Protein AF-A0A1V5XJG7-F1 (afdb_monomer)

pLDDT: mean 84.93, std 19.84, range [30.67, 98.81]

Nearest PDB structures (foldseek):
  5ymx-assembly2_B  TM=3.248E-01  e=6.555E-02  Myxococcus xanthus DK 1622
  8sti-assembly1_A-2  TM=4.164E-01  e=4.775E-01  Homo sapiens
  3lho-assembly1_A  TM=3.996E-01  e=3.269E+00  Shewanella frigidimarina NCIMB 400

Radius of gyration: 28.21 Å; Cα contacts (8 Å, |Δi|>4): 578; chains: 1; bounding box: 43×100×67 Å

Structure (mmCIF, N/CA/C/O backbone):
data_AF-A0A1V5XJG7-F1
#
_entry.id   AF-A0A1V5XJG7-F1
#
loop_
_atom_site.group_PDB
_atom_site.id
_atom_site.type_symbol
_atom_site.label_atom_id
_atom_site.label_alt_id
_atom_site.label_comp_id
_atom_site.label_asym_id
_atom_site.label_entity_id
_atom_site.label_seq_id
_atom_site.pdbx_PDB_ins_code
_atom_site.Cartn_x
_atom_site.Cartn_y
_atom_site.Cartn_z
_atom_site.occupancy
_atom_site.B_iso_or_equiv
_atom_site.auth_seq_id
_atom_site.auth_comp_id
_atom_site.auth_asym_id
_atom_site.auth_atom_id
_atom_site.pdbx_PDB_model_num
ATOM 1 N N . MET A 1 1 ? -25.913 -66.602 -36.435 1.00 41.06 1 MET A N 1
ATOM 2 C CA . MET A 1 1 ? -24.476 -66.929 -36.343 1.00 41.06 1 MET A CA 1
ATOM 3 C C . MET A 1 1 ? -24.008 -66.335 -35.020 1.00 41.06 1 MET A C 1
ATOM 5 O O . MET A 1 1 ? -23.756 -65.142 -34.981 1.00 41.06 1 MET A O 1
ATOM 9 N N . ASN A 1 2 ? -24.263 -66.991 -33.878 1.00 30.67 2 ASN A N 1
ATOM 10 C CA . ASN A 1 2 ? -23.572 -68.199 -33.360 1.00 30.67 2 ASN A CA 1
ATOM 11 C C . ASN A 1 2 ? -22.084 -67.874 -33.138 1.00 30.67 2 ASN A C 1
ATOM 13 O O . ASN A 1 2 ? -21.472 -67.364 -34.066 1.00 30.67 2 ASN A O 1
ATOM 17 N N . ASP A 1 3 ? -21.406 -68.096 -32.014 1.00 33.03 3 ASP A N 1
ATOM 18 C CA . ASP A 1 3 ? -21.603 -68.859 -30.769 1.00 33.03 3 ASP A CA 1
ATOM 19 C C . ASP A 1 3 ? -20.623 -68.237 -29.734 1.00 33.03 3 ASP A C 1
ATOM 21 O O . ASP A 1 3 ? -19.582 -67.710 -30.115 1.00 33.03 3 ASP A O 1
ATOM 25 N N . VAL A 1 4 ? -20.953 -68.041 -28.452 1.00 39.47 4 VAL A N 1
ATOM 26 C CA . VAL A 1 4 ? -20.889 -69.015 -27.340 1.00 39.47 4 VAL A CA 1
ATOM 27 C C . VAL A 1 4 ? -19.564 -69.786 -27.257 1.00 39.47 4 VAL A C 1
ATOM 29 O O . VAL A 1 4 ? -19.379 -70.751 -27.984 1.00 39.47 4 VAL A O 1
ATOM 32 N N . ILE A 1 5 ? -18.729 -69.486 -26.248 1.00 41.59 5 ILE A N 1
ATOM 33 C CA . ILE A 1 5 ? -17.922 -70.512 -25.561 1.00 41.59 5 ILE A CA 1
ATOM 34 C C . ILE A 1 5 ? -18.025 -70.316 -24.042 1.00 41.59 5 ILE A C 1
ATOM 36 O O . ILE A 1 5 ? -17.676 -69.277 -23.484 1.00 41.59 5 ILE A O 1
ATOM 40 N N . ARG A 1 6 ? -18.560 -71.361 -23.404 1.00 38.47 6 ARG A N 1
ATOM 41 C CA . ARG A 1 6 ? -18.637 -71.640 -21.966 1.00 38.47 6 ARG A CA 1
ATOM 42 C C . ARG A 1 6 ? -17.431 -72.478 -21.514 1.00 38.47 6 ARG A C 1
ATOM 44 O O . ARG A 1 6 ? -16.817 -73.155 -22.331 1.00 38.47 6 ARG A O 1
ATOM 51 N N . SER A 1 7 ? -17.336 -72.612 -20.184 1.00 36.00 7 SER A N 1
ATOM 52 C CA . SER A 1 7 ? -16.753 -73.737 -19.419 1.00 36.00 7 SER A CA 1
ATOM 53 C C . SER A 1 7 ? -15.265 -73.574 -19.074 1.00 36.00 7 SER A C 1
ATOM 55 O O . SER A 1 7 ? -14.498 -73.099 -19.893 1.00 36.00 7 SER A O 1
ATOM 57 N N . THR A 1 8 ? -14.774 -73.871 -17.866 1.00 39.81 8 THR A N 1
ATOM 58 C CA . THR A 1 8 ? -15.138 -74.951 -16.927 1.00 39.81 8 THR A CA 1
ATOM 59 C C . THR A 1 8 ? -14.760 -74.614 -15.477 1.00 39.81 8 THR A C 1
ATOM 61 O O . THR A 1 8 ? -13.702 -74.047 -15.213 1.00 39.81 8 THR A O 1
ATOM 64 N N . CYS A 1 9 ? -15.593 -75.076 -14.538 1.00 38.53 9 CYS A N 1
ATOM 65 C CA . CYS A 1 9 ? -15.282 -75.264 -13.121 1.00 38.53 9 CYS A CA 1
ATOM 66 C C . CYS A 1 9 ? -14.147 -76.278 -12.896 1.00 38.53 9 CYS A C 1
ATOM 68 O O . CYS A 1 9 ? -14.115 -77.317 -13.551 1.00 38.53 9 CYS A O 1
ATOM 70 N N . LEU A 1 10 ? -13.336 -76.069 -11.853 1.00 38.62 10 LEU A N 1
ATOM 71 C CA . LEU A 1 10 ? -12.687 -77.165 -11.132 1.00 38.62 10 LEU A CA 1
ATOM 72 C C . LEU A 1 10 ? -12.710 -76.900 -9.624 1.00 38.62 10 LEU A C 1
ATOM 74 O O . LEU A 1 10 ? -12.077 -75.989 -9.099 1.00 38.62 10 LEU A O 1
ATOM 78 N N . SER A 1 11 ? -13.488 -77.736 -8.948 1.00 42.81 11 SER A N 1
ATOM 79 C CA . SER A 1 11 ? -13.597 -77.873 -7.504 1.00 42.81 11 SER A CA 1
ATOM 80 C C . SER A 1 11 ? -12.356 -78.544 -6.915 1.00 42.81 11 SER A C 1
ATOM 82 O O . SER A 1 11 ? -11.989 -79.639 -7.347 1.00 42.81 11 SER A O 1
ATOM 84 N N . LYS A 1 12 ? -11.790 -77.978 -5.846 1.00 39.31 12 LYS A N 1
ATOM 85 C CA . LYS A 1 12 ? -10.942 -78.717 -4.902 1.00 39.31 12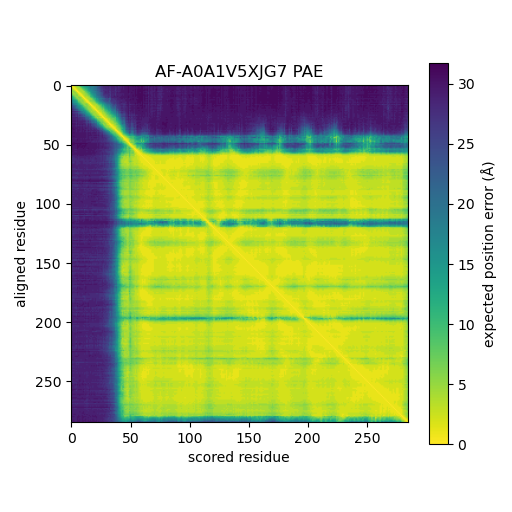 LYS A CA 1
ATOM 86 C C . LYS A 1 12 ? -11.439 -78.474 -3.479 1.00 39.31 12 LYS A C 1
ATOM 88 O O . LYS A 1 12 ? -11.266 -77.402 -2.914 1.00 39.31 12 LYS A O 1
ATOM 93 N N . ARG A 1 13 ? -12.105 -79.498 -2.940 1.00 42.50 13 ARG A N 1
ATOM 94 C CA . ARG A 1 13 ? -12.377 -79.685 -1.510 1.00 42.50 13 ARG A CA 1
ATOM 95 C C . ARG A 1 13 ? -11.066 -80.012 -0.807 1.00 42.50 13 ARG A C 1
ATOM 97 O O . ARG A 1 13 ? -10.320 -80.811 -1.360 1.00 42.50 13 ARG A O 1
ATOM 104 N N . TRP A 1 14 ? -10.865 -79.509 0.409 1.00 35.09 14 TRP A N 1
ATOM 105 C CA . TRP A 1 14 ? -9.968 -80.091 1.414 1.00 35.09 14 TRP A CA 1
ATOM 106 C C . TRP A 1 14 ? -10.527 -79.867 2.831 1.00 35.09 14 TRP A C 1
ATOM 108 O O . TRP A 1 14 ? -11.397 -79.012 3.006 1.00 35.09 14 TRP A O 1
ATOM 118 N N . PRO A 1 15 ? -10.149 -80.728 3.791 1.00 50.66 15 PRO A N 1
ATOM 119 C CA . PRO A 1 15 ? -11.043 -81.177 4.850 1.00 50.66 15 PRO A CA 1
ATOM 120 C C . PRO A 1 15 ? -11.017 -80.314 6.113 1.00 50.66 15 PRO A C 1
ATOM 122 O O . PRO A 1 15 ? -10.037 -79.655 6.445 1.00 50.66 15 PRO A O 1
ATOM 125 N N . PHE A 1 16 ? -12.133 -80.403 6.834 1.00 35.97 16 PHE A N 1
ATOM 126 C CA . PHE A 1 16 ? -12.341 -79.902 8.183 1.00 35.97 16 PHE A CA 1
ATOM 127 C C . PHE A 1 16 ? -11.391 -80.569 9.183 1.00 35.97 16 PHE A C 1
ATOM 129 O O . PHE A 1 16 ? -11.452 -81.785 9.378 1.00 35.97 16 PHE A O 1
ATOM 136 N N . HIS A 1 17 ? -10.617 -79.762 9.906 1.00 42.00 17 HIS A N 1
ATOM 137 C CA . HIS A 1 17 ? -10.133 -80.115 11.235 1.00 42.00 17 HIS A CA 1
ATOM 138 C C . HIS A 1 17 ? -10.620 -79.077 12.241 1.00 42.00 17 HIS A C 1
ATOM 140 O O . HIS A 1 17 ? -10.294 -77.894 12.180 1.00 42.00 17 HIS A O 1
ATOM 146 N N . VAL A 1 18 ? -11.475 -79.574 13.130 1.00 46.69 18 VAL A N 1
ATOM 147 C CA . VAL A 1 18 ? -12.020 -78.906 14.303 1.00 46.69 18 VAL A CA 1
ATOM 148 C C . VAL A 1 18 ? -10.898 -78.791 15.330 1.00 46.69 18 VAL A C 1
ATOM 150 O O . VAL A 1 18 ? -10.392 -79.808 15.796 1.00 46.69 18 VAL A O 1
ATOM 153 N N . PHE A 1 19 ? -10.540 -77.565 15.705 1.00 39.00 19 PHE A N 1
ATOM 154 C CA . PHE A 1 19 ? -9.820 -77.292 16.945 1.00 39.00 19 PHE A CA 1
ATOM 155 C C . PHE A 1 19 ? -10.718 -76.437 17.835 1.00 39.00 19 PHE A C 1
ATOM 157 O O . PHE A 1 19 ? -10.983 -75.271 17.552 1.00 39.00 19 PHE A O 1
ATOM 164 N N . ALA A 1 20 ? -11.215 -77.060 18.900 1.00 46.97 20 ALA A N 1
ATOM 165 C CA . ALA A 1 20 ? -11.826 -76.375 20.023 1.00 46.97 20 ALA A CA 1
ATOM 166 C C . ALA A 1 20 ? -10.713 -75.689 20.828 1.00 46.97 20 ALA A C 1
ATOM 168 O O . ALA A 1 20 ? -9.809 -76.358 21.326 1.00 46.97 20 ALA A O 1
ATOM 169 N N . ALA A 1 21 ? -10.783 -74.365 20.956 1.00 43.75 21 ALA A N 1
ATOM 170 C CA . ALA A 1 21 ? -9.941 -73.595 21.861 1.00 43.75 21 ALA A CA 1
ATOM 171 C C . ALA A 1 21 ? -10.839 -72.779 22.796 1.00 43.75 21 ALA A C 1
ATOM 173 O O . ALA A 1 21 ? -11.799 -72.138 22.370 1.00 43.75 21 ALA A O 1
ATOM 174 N N . ALA A 1 22 ? -10.542 -72.901 24.085 1.00 42.44 22 ALA A N 1
ATOM 175 C CA . ALA A 1 22 ? -11.327 -72.424 25.206 1.00 42.44 22 ALA A CA 1
ATOM 176 C C . ALA A 1 22 ? -11.531 -70.898 25.207 1.00 42.44 22 ALA A C 1
ATOM 178 O O . ALA A 1 22 ? -10.603 -70.124 24.978 1.00 42.44 22 ALA A O 1
ATOM 179 N N . LEU A 1 23 ? -12.757 -70.484 25.533 1.00 42.34 23 LEU A N 1
ATOM 180 C CA . LEU A 1 23 ? -13.135 -69.104 25.828 1.00 42.34 23 LEU A CA 1
ATOM 181 C C . LEU A 1 23 ? -12.540 -68.679 27.178 1.00 42.34 23 LEU A C 1
ATOM 183 O O . LEU A 1 23 ? -13.066 -69.029 28.232 1.00 42.34 23 LEU A O 1
ATOM 187 N N . ALA A 1 24 ? -11.467 -67.892 27.142 1.00 45.78 24 ALA A N 1
ATOM 188 C CA . ALA A 1 24 ? -11.082 -67.040 28.260 1.00 45.78 24 ALA A CA 1
ATOM 189 C C . ALA A 1 24 ? -11.803 -65.692 28.107 1.00 45.78 24 ALA A C 1
ATOM 191 O O . ALA A 1 24 ? -11.545 -64.941 27.167 1.00 45.78 24 ALA A O 1
ATOM 192 N N . PHE A 1 25 ? -12.727 -65.397 29.023 1.00 44.19 25 PHE A N 1
ATOM 193 C CA . PHE A 1 25 ? -13.336 -64.076 29.159 1.00 44.19 25 PHE A CA 1
ATOM 194 C C . PHE A 1 25 ? -12.270 -63.078 29.631 1.00 44.19 25 PHE A C 1
ATOM 196 O O . PHE A 1 25 ? -11.960 -62.999 30.818 1.00 44.19 25 PHE A O 1
ATOM 203 N N . VAL A 1 26 ? -11.713 -62.310 28.698 1.00 49.78 26 VAL A N 1
ATOM 204 C CA . VAL A 1 26 ? -10.991 -61.074 29.010 1.00 49.78 26 VAL A CA 1
ATOM 205 C C . VAL A 1 26 ? -12.019 -59.948 28.991 1.00 49.78 26 VAL A C 1
ATOM 207 O O . VAL A 1 26 ? -12.672 -59.712 27.976 1.00 49.78 26 VAL A O 1
ATOM 210 N N . ALA A 1 27 ? -12.200 -59.287 30.134 1.00 54.53 27 ALA A N 1
ATOM 211 C CA . ALA A 1 27 ? -13.028 -58.093 30.239 1.00 54.53 27 ALA A CA 1
ATOM 212 C C . ALA A 1 27 ? -12.533 -57.032 29.237 1.00 54.53 27 ALA A C 1
ATOM 214 O O . ALA A 1 27 ? -11.319 -56.830 29.136 1.00 54.53 27 ALA A O 1
ATOM 215 N N . PRO A 1 28 ? -13.419 -56.340 28.499 1.00 47.31 28 PRO A N 1
ATOM 216 C CA . PRO A 1 28 ? -12.982 -55.266 27.629 1.00 47.31 28 PRO A CA 1
ATOM 217 C C . PRO A 1 28 ? -12.459 -54.133 28.513 1.00 47.31 28 PRO A C 1
ATOM 219 O O . PRO A 1 28 ? -13.224 -53.450 29.193 1.00 47.31 28 PRO A O 1
ATOM 222 N N . ALA A 1 29 ? -11.140 -53.939 28.514 1.00 50.88 29 ALA A N 1
ATOM 223 C CA . ALA A 1 29 ? -10.563 -52.668 28.907 1.00 50.88 29 ALA A CA 1
ATOM 224 C C . ALA A 1 29 ? -11.231 -51.606 28.030 1.00 50.88 29 ALA A C 1
ATOM 226 O O . ALA A 1 29 ? -11.168 -51.691 26.802 1.00 50.88 29 ALA A O 1
ATOM 227 N N . ALA A 1 30 ? -11.935 -50.666 28.660 1.00 53.22 30 ALA A N 1
ATOM 228 C CA . ALA A 1 30 ? -12.524 -49.532 27.976 1.00 53.22 30 ALA A CA 1
ATOM 229 C C . ALA A 1 30 ? -11.399 -48.808 27.229 1.00 53.22 30 ALA A C 1
ATOM 231 O O . ALA A 1 30 ? -10.575 -48.124 27.835 1.00 53.22 30 ALA A O 1
ATOM 232 N N . LEU A 1 31 ? -11.330 -49.020 25.914 1.00 47.12 31 LEU A N 1
ATOM 233 C CA . LEU A 1 31 ? -10.496 -48.227 25.034 1.00 47.12 31 LEU A CA 1
ATOM 234 C C . LEU A 1 31 ? -11.033 -46.806 25.149 1.00 47.12 31 LEU A C 1
ATOM 236 O O . LEU A 1 31 ? -12.107 -46.501 24.629 1.00 47.12 31 LEU A O 1
ATOM 240 N N . ALA A 1 32 ? -10.310 -45.967 25.891 1.00 52.88 32 ALA A N 1
ATOM 241 C CA . ALA A 1 32 ? -10.494 -44.533 25.847 1.00 52.88 32 ALA A CA 1
ATOM 242 C C . ALA A 1 32 ? -10.419 -44.144 24.371 1.00 52.88 32 ALA A C 1
ATOM 244 O O . ALA A 1 32 ? -9.373 -44.283 23.732 1.00 52.88 32 ALA A O 1
ATOM 245 N N . GLN A 1 33 ? -11.566 -43.761 23.812 1.00 47.75 33 GLN A N 1
ATOM 246 C CA . GLN A 1 33 ? -11.615 -43.233 22.463 1.00 47.75 33 GLN A CA 1
ATOM 247 C C . GLN A 1 33 ? -10.650 -42.046 22.436 1.00 47.75 33 GLN A C 1
ATOM 249 O O . GLN A 1 33 ? -10.745 -41.197 23.329 1.00 47.75 33 GLN A O 1
ATOM 254 N N . PRO A 1 34 ? -9.707 -41.977 21.480 1.00 48.22 34 PRO A N 1
ATOM 255 C CA . PRO A 1 34 ? -8.938 -40.762 21.305 1.00 48.22 34 PRO A CA 1
ATOM 256 C C . PRO A 1 34 ? -9.957 -39.653 21.064 1.00 48.22 34 PRO A C 1
ATOM 258 O O . PRO A 1 34 ? -10.718 -39.693 20.095 1.00 48.22 34 PRO A O 1
ATOM 261 N N . THR A 1 35 ? -10.022 -38.710 22.002 1.00 45.81 35 THR A N 1
ATOM 262 C CA . THR A 1 35 ? -10.735 -37.453 21.808 1.00 45.81 35 THR A CA 1
ATOM 263 C C . THR A 1 35 ? -10.310 -36.916 20.449 1.00 45.81 35 THR A C 1
ATOM 265 O O . THR A 1 35 ? -9.097 -36.886 20.197 1.00 45.81 35 THR A O 1
ATOM 268 N N . PRO A 1 36 ? -11.246 -36.535 19.563 1.00 44.72 36 PRO A N 1
ATOM 269 C CA . PRO A 1 36 ? -10.877 -35.875 18.329 1.00 44.72 36 PRO A CA 1
ATOM 270 C C . PRO A 1 36 ? -9.981 -34.707 18.717 1.00 44.72 36 PRO A C 1
ATOM 272 O O . PRO A 1 36 ? -10.399 -33.824 19.464 1.00 44.72 36 PRO A O 1
ATOM 275 N N . ILE A 1 37 ? -8.725 -34.749 18.280 1.00 44.56 37 ILE A N 1
ATOM 276 C CA . ILE A 1 37 ? -7.897 -33.556 18.270 1.00 44.56 37 ILE A CA 1
ATOM 277 C C . ILE A 1 37 ? -8.696 -32.598 17.395 1.00 44.56 37 ILE A C 1
ATOM 279 O O . ILE A 1 37 ? -8.889 -32.864 16.206 1.00 44.56 37 ILE A O 1
ATOM 283 N N . GLU A 1 38 ? -9.258 -31.556 18.006 1.00 39.06 38 GLU A N 1
ATOM 284 C CA . GLU A 1 38 ? -9.825 -30.434 17.278 1.00 39.06 38 GLU A CA 1
ATOM 285 C C . GLU A 1 38 ? -8.692 -29.876 16.429 1.00 39.06 38 GLU A C 1
ATOM 287 O O . GLU A 1 38 ? -7.831 -29.123 16.879 1.00 39.06 38 GLU A O 1
ATOM 292 N N . THR A 1 39 ? -8.645 -30.341 15.187 1.00 36.22 39 THR A N 1
ATOM 293 C CA . THR A 1 39 ? -7.844 -29.733 14.146 1.00 36.22 39 THR A CA 1
ATOM 294 C C . THR A 1 39 ? -8.382 -28.315 14.061 1.00 36.22 39 THR A C 1
ATOM 296 O O . THR A 1 39 ? -9.503 -28.117 13.586 1.00 36.22 39 THR A O 1
ATOM 299 N N . SER A 1 40 ? -7.639 -27.336 14.580 1.00 43.16 40 SER A N 1
ATOM 300 C CA . SER A 1 40 ? -7.925 -25.926 14.353 1.00 43.16 40 SER A CA 1
ATOM 301 C C . SER A 1 40 ? -7.745 -25.679 12.860 1.00 43.16 40 SER A C 1
ATOM 303 O O . SER A 1 40 ? -6.673 -25.304 12.390 1.00 43.16 40 SER A O 1
ATOM 305 N N . SER A 1 41 ? -8.791 -25.986 12.097 1.00 44.78 41 SER A N 1
ATOM 306 C CA . SER A 1 41 ? -8.976 -25.534 10.732 1.00 44.78 41 SER A CA 1
ATOM 307 C C . SER A 1 41 ? -8.763 -24.032 10.781 1.00 44.78 41 SER A C 1
ATOM 309 O O . SER A 1 41 ? -9.582 -23.332 11.378 1.00 44.78 41 SER A O 1
ATOM 311 N N . SER A 1 42 ? -7.665 -23.534 10.209 1.00 46.31 42 SER A N 1
ATOM 312 C CA . SER A 1 42 ? -7.501 -22.103 9.990 1.00 46.31 42 SER A CA 1
ATOM 313 C C . SER A 1 42 ? -8.659 -21.687 9.090 1.00 46.31 42 SER A C 1
ATOM 315 O O . SER A 1 42 ? -8.639 -21.931 7.882 1.00 46.31 42 SER A O 1
ATOM 317 N N . ALA A 1 43 ? -9.741 -21.194 9.687 1.00 55.16 43 ALA A N 1
ATOM 318 C CA . ALA A 1 43 ? -10.899 -20.757 8.940 1.00 55.16 43 ALA A CA 1
ATOM 319 C C . ALA A 1 43 ? -10.408 -19.697 7.954 1.00 55.16 43 ALA A C 1
ATOM 321 O O . ALA A 1 43 ? -9.779 -18.721 8.367 1.00 55.16 43 ALA A O 1
ATOM 322 N N . ALA A 1 44 ? -10.638 -19.928 6.660 1.00 59.16 44 ALA A N 1
ATOM 323 C CA . ALA A 1 44 ? -10.304 -18.950 5.638 1.00 59.16 44 ALA A CA 1
ATOM 324 C C . ALA A 1 44 ? -10.887 -17.591 6.049 1.00 59.16 44 ALA A C 1
ATOM 326 O O . ALA A 1 44 ? -12.033 -17.515 6.518 1.00 59.16 44 ALA A O 1
ATOM 327 N N . ALA A 1 45 ? -10.088 -16.534 5.906 1.00 56.69 45 ALA A N 1
ATOM 328 C CA . ALA A 1 45 ? -10.511 -15.173 6.162 1.00 56.69 45 ALA A CA 1
ATOM 329 C C . ALA A 1 45 ? -11.808 -14.940 5.400 1.00 56.69 45 ALA A C 1
ATOM 331 O O . ALA A 1 45 ? -11.896 -15.153 4.187 1.00 56.69 45 ALA A O 1
ATOM 332 N N . GLN A 1 46 ? -12.830 -14.514 6.133 1.00 61.78 46 GLN A N 1
ATOM 333 C CA . GLN A 1 46 ? -14.062 -14.096 5.496 1.00 61.78 46 GLN A CA 1
ATOM 334 C C . GLN A 1 46 ? -13.735 -12.917 4.564 1.00 61.78 46 GLN A C 1
ATOM 336 O O . GLN A 1 46 ? -12.874 -12.093 4.908 1.00 61.78 46 GLN A O 1
ATOM 341 N N . PRO A 1 47 ? -14.390 -12.812 3.392 1.00 60.78 47 PRO A N 1
ATOM 342 C CA . PRO A 1 47 ? -14.267 -11.633 2.547 1.00 60.78 47 PRO A CA 1
ATOM 343 C C . PRO A 1 47 ? -14.488 -10.380 3.389 1.00 60.78 47 PRO A C 1
ATOM 345 O O . PRO A 1 47 ? -15.262 -10.437 4.347 1.00 60.78 47 PRO A O 1
ATOM 348 N N . TRP A 1 48 ? -13.852 -9.258 3.026 1.00 66.75 48 TRP A N 1
ATOM 349 C CA . TRP A 1 48 ? -14.168 -7.960 3.632 1.00 66.75 48 TRP A CA 1
ATOM 350 C C . TRP A 1 48 ? -15.686 -7.804 3.665 1.00 66.75 48 TRP A C 1
ATOM 352 O O . TRP A 1 48 ? -16.336 -7.671 2.623 1.00 66.75 48 TRP A O 1
ATOM 362 N N . SER A 1 49 ? -16.243 -7.927 4.865 1.00 59.75 49 SER A N 1
ATOM 363 C CA . SER A 1 49 ? -17.670 -7.886 5.086 1.00 59.75 49 SER A CA 1
ATOM 364 C C . SER A 1 49 ? -17.955 -6.613 5.834 1.00 59.75 49 SER A C 1
ATOM 366 O O . SER A 1 49 ? -17.266 -6.236 6.786 1.00 59.75 49 SER A O 1
ATOM 368 N N . ALA A 1 50 ? -19.014 -5.978 5.376 1.00 49.78 50 ALA A N 1
ATOM 369 C CA . ALA A 1 50 ? -19.399 -4.661 5.787 1.00 49.78 50 ALA A CA 1
ATOM 370 C C . ALA A 1 50 ? -19.755 -4.512 7.277 1.00 49.78 50 ALA A C 1
ATOM 372 O O . ALA A 1 50 ? -19.978 -3.407 7.766 1.00 49.78 50 ALA A O 1
ATOM 373 N N . SER A 1 51 ? -19.839 -5.634 7.992 1.00 48.84 51 SER A N 1
ATOM 374 C CA . SER A 1 51 ? -20.437 -5.737 9.318 1.00 48.84 51 SER A CA 1
ATOM 375 C C . SER A 1 51 ? -19.679 -6.656 10.282 1.00 48.84 51 SER A C 1
ATOM 377 O O . SER A 1 51 ? -20.120 -6.803 11.415 1.00 48.84 51 SER A O 1
ATOM 379 N N . SER A 1 52 ? -18.567 -7.289 9.881 1.00 56.81 52 SER A N 1
ATOM 380 C CA . SER A 1 52 ? -17.875 -8.287 10.725 1.00 56.81 52 SER A CA 1
ATOM 381 C C . SER A 1 52 ? -16.545 -7.826 11.319 1.00 56.81 52 SER A C 1
ATOM 383 O O . SER A 1 52 ? -15.893 -8.612 11.999 1.00 56.81 52 SER A O 1
ATOM 385 N N . GLN A 1 53 ? -16.107 -6.600 11.029 1.00 60.00 53 GLN A N 1
ATOM 386 C CA . GLN A 1 53 ? -14.765 -6.140 11.403 1.00 60.00 53 GLN A CA 1
ATOM 387 C C . GLN A 1 53 ? -14.746 -5.073 12.498 1.00 60.00 53 GLN A C 1
ATOM 389 O O . GLN A 1 53 ? -13.769 -4.984 13.230 1.00 60.00 53 GLN A O 1
ATOM 394 N N . ALA A 1 54 ? -15.810 -4.286 12.652 1.00 61.81 54 ALA A N 1
ATOM 395 C CA . ALA A 1 54 ? -15.846 -3.241 13.665 1.00 61.81 54 ALA A CA 1
ATOM 396 C C . ALA A 1 54 ? -16.398 -3.777 14.989 1.00 61.81 54 ALA A C 1
ATOM 398 O O . ALA A 1 54 ? -17.581 -4.097 15.106 1.00 61.81 54 ALA A O 1
ATOM 399 N N . THR A 1 55 ? -15.550 -3.804 16.014 1.00 70.62 55 THR A N 1
ATOM 400 C CA . THR A 1 55 ? -16.036 -3.799 17.397 1.00 70.62 55 THR A CA 1
ATOM 401 C C . THR A 1 55 ? -16.553 -2.398 17.700 1.00 70.62 55 THR A C 1
ATOM 403 O O . THR A 1 55 ? -15.868 -1.416 17.416 1.00 70.62 55 THR A O 1
ATOM 406 N N . VAL A 1 56 ? -17.754 -2.284 18.275 1.00 68.00 56 VAL A N 1
ATOM 407 C CA . VAL A 1 56 ? -18.356 -0.984 18.617 1.00 68.00 56 VAL A CA 1
ATOM 408 C C . VAL A 1 56 ? -17.358 -0.136 19.417 1.00 68.00 56 VAL A C 1
ATOM 410 O O . VAL A 1 56 ? -16.855 -0.562 20.455 1.00 68.00 56 VAL A O 1
ATOM 413 N N . GLY A 1 57 ? -17.056 1.063 18.913 1.00 71.25 57 GLY A N 1
ATOM 414 C CA . GLY A 1 57 ? -16.116 1.999 19.536 1.00 71.25 57 GLY A CA 1
ATOM 415 C C . GLY A 1 57 ? -14.629 1.749 19.247 1.00 71.25 57 GLY A C 1
ATOM 416 O O . GLY A 1 57 ? -13.799 2.508 19.746 1.00 71.25 57 GLY A O 1
ATOM 417 N N . GLN A 1 58 ? -14.272 0.740 18.447 1.00 82.94 58 GLN A N 1
ATOM 418 C CA . GLN A 1 58 ? -12.900 0.499 17.989 1.00 82.94 58 GLN A CA 1
ATOM 419 C C . GLN A 1 58 ? -12.741 0.882 16.511 1.00 82.94 58 GLN A C 1
ATOM 421 O O . GLN A 1 58 ? -13.625 0.585 15.707 1.00 82.94 58 GLN A O 1
ATOM 426 N N . PRO A 1 59 ? -11.626 1.531 16.130 1.00 90.62 59 PRO A N 1
ATOM 427 C CA . PRO A 1 59 ? -11.387 1.886 14.742 1.00 90.62 59 PRO A CA 1
ATOM 428 C C . PRO A 1 59 ? -11.088 0.646 13.893 1.00 90.62 59 PRO A C 1
ATOM 430 O O . PRO A 1 59 ? -10.370 -0.260 14.317 1.00 90.62 59 PRO A O 1
ATOM 433 N N . VAL A 1 60 ? -11.564 0.659 12.649 1.00 93.62 60 VAL A N 1
ATOM 434 C CA . VAL A 1 60 ? -11.120 -0.293 11.623 1.00 93.62 60 VAL A CA 1
ATOM 435 C C . VAL A 1 60 ? -9.793 0.197 11.049 1.00 93.62 60 VAL A C 1
ATOM 437 O O . VAL A 1 60 ? -9.684 1.352 10.647 1.00 93.62 60 VAL A O 1
ATOM 440 N N . LEU A 1 61 ? -8.781 -0.668 10.999 1.00 95.69 61 LEU A N 1
ATOM 441 C CA . LEU A 1 61 ? -7.422 -0.309 10.583 1.00 95.69 61 LEU A CA 1
ATOM 442 C C . LEU A 1 61 ? -6.994 -1.068 9.326 1.00 95.69 61 LEU A C 1
ATOM 444 O O . LEU A 1 61 ? -6.935 -2.299 9.317 1.00 95.69 61 LEU A O 1
ATOM 448 N N . ILE A 1 62 ? -6.600 -0.311 8.306 1.00 97.56 62 ILE A N 1
ATOM 449 C CA . ILE A 1 62 ? -5.981 -0.808 7.078 1.00 97.56 62 ILE A CA 1
ATOM 450 C C . ILE A 1 62 ? -4.485 -0.501 7.159 1.00 97.56 62 ILE A C 1
ATOM 452 O O . ILE A 1 62 ? -4.092 0.662 7.261 1.00 97.56 62 ILE A O 1
ATOM 456 N N . HIS A 1 63 ? -3.642 -1.526 7.122 1.00 98.19 63 HIS A N 1
ATOM 457 C CA . HIS A 1 63 ? -2.190 -1.372 7.162 1.00 98.19 63 HIS A CA 1
ATOM 458 C C . HIS A 1 63 ? -1.600 -1.575 5.767 1.00 98.19 63 HIS A C 1
ATOM 460 O O . HIS A 1 63 ? -1.943 -2.538 5.095 1.00 98.19 63 HIS A O 1
ATOM 466 N N . VAL A 1 64 ? -0.733 -0.685 5.299 1.00 98.75 64 VAL A N 1
ATOM 467 C CA . VAL A 1 64 ? -0.183 -0.740 3.942 1.00 98.75 64 VAL A CA 1
ATOM 468 C C . VAL A 1 64 ? 1.326 -0.599 3.995 1.00 98.75 64 VAL A C 1
ATOM 470 O O . VAL A 1 64 ? 1.851 0.394 4.496 1.00 98.75 64 VAL A O 1
ATOM 473 N N . ILE A 1 65 ? 1.996 -1.590 3.425 1.00 98.75 65 ILE A N 1
ATOM 474 C CA . ILE A 1 65 ? 3.439 -1.639 3.245 1.00 98.75 65 ILE A CA 1
ATOM 475 C C . ILE A 1 65 ? 3.740 -1.140 1.834 1.00 98.75 65 ILE A C 1
ATOM 477 O O . ILE A 1 65 ? 3.282 -1.721 0.844 1.00 98.75 65 ILE A O 1
ATOM 481 N N . VAL A 1 66 ? 4.489 -0.043 1.748 1.00 98.69 66 VAL A N 1
ATOM 482 C CA . VAL A 1 66 ? 4.917 0.571 0.492 1.00 98.69 66 VAL A CA 1
ATOM 483 C C . VAL A 1 66 ? 6.424 0.392 0.362 1.00 98.69 66 VAL A C 1
ATOM 485 O O . VAL A 1 66 ? 7.196 1.120 0.984 1.00 98.69 66 VAL A O 1
ATOM 488 N N . ALA A 1 67 ? 6.850 -0.576 -0.449 1.00 98.38 67 ALA A N 1
ATOM 489 C CA . ALA A 1 67 ? 8.258 -0.725 -0.807 1.00 98.38 67 ALA A CA 1
ATOM 490 C C . ALA A 1 67 ? 8.633 0.384 -1.794 1.00 98.38 67 ALA A C 1
ATOM 492 O O . ALA A 1 67 ? 8.079 0.433 -2.894 1.00 98.38 67 ALA A O 1
ATOM 493 N N . LEU A 1 68 ? 9.536 1.286 -1.399 1.00 98.44 68 LEU A N 1
ATOM 494 C CA . LEU A 1 68 ? 9.932 2.428 -2.221 1.00 98.44 68 LEU A CA 1
ATOM 495 C C . LEU A 1 68 ? 10.546 1.978 -3.554 1.00 98.44 68 LEU A C 1
ATOM 497 O O . LEU A 1 68 ? 11.212 0.949 -3.645 1.00 98.44 68 LEU A O 1
ATOM 501 N N . CYS A 1 69 ? 10.321 2.755 -4.617 1.00 98.12 69 CYS A N 1
ATOM 502 C CA . CYS A 1 69 ? 10.890 2.436 -5.926 1.00 98.12 69 CYS A CA 1
ATOM 503 C C . CYS A 1 69 ? 12.421 2.496 -5.856 1.00 98.12 69 CYS A C 1
ATOM 505 O O . CYS A 1 69 ? 12.962 3.459 -5.318 1.00 98.12 69 CYS A O 1
ATOM 507 N N . SER A 1 70 ? 13.109 1.509 -6.427 1.00 97.94 70 SER A N 1
ATOM 508 C CA . SER A 1 70 ? 14.571 1.487 -6.501 1.00 97.94 70 SER A CA 1
ATOM 509 C C . SER A 1 70 ? 15.029 1.342 -7.946 1.00 97.94 70 SER A C 1
ATOM 511 O O . SER A 1 70 ? 14.698 0.351 -8.604 1.00 97.94 70 SER A O 1
ATOM 513 N N . ASN A 1 71 ? 15.836 2.296 -8.422 1.00 97.56 71 ASN A N 1
ATOM 514 C CA . ASN A 1 71 ? 16.497 2.215 -9.731 1.00 97.56 71 ASN A CA 1
ATOM 515 C C . ASN A 1 71 ? 17.518 1.070 -9.819 1.00 97.56 71 ASN A C 1
ATOM 517 O O . ASN A 1 71 ? 17.963 0.749 -10.917 1.00 97.56 71 ASN A O 1
ATOM 521 N N . GLU A 1 72 ? 17.870 0.447 -8.692 1.00 95.56 72 GLU A N 1
ATOM 522 C CA . GLU A 1 72 ? 18.653 -0.790 -8.668 1.00 95.56 72 GLU A CA 1
ATOM 523 C C . GLU A 1 72 ? 17.896 -1.954 -9.324 1.00 95.56 72 GLU A C 1
ATOM 525 O O . GLU A 1 72 ? 18.500 -2.773 -10.013 1.00 95.56 72 GLU A O 1
ATOM 530 N N . TYR A 1 73 ? 16.570 -2.004 -9.155 1.00 94.00 73 TYR A N 1
ATOM 531 C CA . TYR A 1 73 ? 15.746 -3.132 -9.597 1.00 94.00 73 TYR A CA 1
ATOM 532 C C . TYR A 1 73 ? 14.814 -2.800 -10.762 1.00 94.00 73 TYR A C 1
ATOM 534 O O . TYR A 1 73 ? 14.460 -3.680 -11.544 1.00 94.00 73 TYR A O 1
ATOM 542 N N . THR A 1 74 ? 14.372 -1.547 -10.893 1.00 93.12 74 THR A N 1
ATOM 543 C CA . THR A 1 74 ? 13.457 -1.138 -11.964 1.00 93.12 74 THR A CA 1
ATOM 544 C C . THR A 1 74 ? 13.613 0.335 -12.306 1.00 93.12 74 THR A C 1
ATOM 546 O O . THR A 1 74 ? 13.891 1.159 -11.447 1.00 93.12 74 THR A O 1
ATOM 549 N N . TYR A 1 75 ? 13.364 0.709 -13.559 1.00 94.12 75 TYR A N 1
ATOM 550 C CA . TYR A 1 75 ? 13.401 2.112 -13.963 1.00 94.12 75 TYR A CA 1
ATOM 551 C C . TYR A 1 75 ? 12.252 2.915 -13.326 1.00 94.12 75 TYR A C 1
ATOM 553 O O . TYR A 1 75 ? 11.083 2.686 -13.637 1.00 94.12 75 TYR A O 1
ATOM 561 N N . CYS A 1 76 ? 12.587 3.891 -12.475 1.00 96.19 76 CYS A N 1
ATOM 562 C CA . CYS A 1 76 ? 11.627 4.743 -11.757 1.00 96.19 76 CYS A CA 1
ATOM 563 C C . CYS A 1 76 ? 11.445 6.139 -12.396 1.00 96.19 76 CYS A C 1
ATOM 565 O O . CYS A 1 76 ? 10.787 7.014 -11.834 1.00 96.19 76 CYS A O 1
ATOM 567 N N . GLY A 1 77 ? 12.037 6.393 -13.569 1.00 94.94 77 GLY A N 1
ATOM 568 C CA . GLY A 1 77 ? 11.871 7.645 -14.324 1.00 94.94 77 GLY A CA 1
ATOM 569 C C . GLY A 1 77 ? 12.897 8.746 -14.031 1.00 94.94 77 GLY A C 1
ATOM 570 O O . GLY A 1 77 ? 13.199 9.546 -14.912 1.00 94.94 77 GLY A O 1
ATOM 571 N N . SER A 1 78 ? 13.460 8.813 -12.824 1.00 96.75 78 SER A N 1
ATOM 572 C CA . SER A 1 78 ? 14.562 9.728 -12.481 1.00 96.75 78 SER A CA 1
ATOM 573 C C . SER A 1 78 ? 15.366 9.197 -11.295 1.00 96.75 78 SER A C 1
ATOM 575 O O . SER A 1 78 ? 14.930 8.255 -10.632 1.00 96.75 78 SER A O 1
ATOM 577 N N . LYS A 1 79 ? 16.521 9.817 -11.003 1.00 96.69 79 LYS A N 1
ATOM 578 C CA . LYS A 1 79 ? 17.335 9.468 -9.829 1.00 96.69 79 LYS A CA 1
ATOM 579 C C . LYS A 1 79 ? 16.527 9.592 -8.534 1.00 96.69 79 LYS A C 1
ATOM 581 O O . LYS A 1 79 ? 16.411 8.603 -7.835 1.00 96.69 79 LYS A O 1
ATOM 586 N N . ALA A 1 80 ? 15.914 10.751 -8.281 1.00 96.31 80 ALA A N 1
ATOM 587 C CA . ALA A 1 80 ? 15.113 10.989 -7.073 1.00 96.31 80 ALA A CA 1
ATOM 588 C C . ALA A 1 80 ? 13.913 10.030 -6.963 1.00 96.31 80 ALA A C 1
ATOM 590 O O . ALA A 1 80 ? 13.651 9.451 -5.917 1.00 96.31 80 ALA A O 1
ATOM 591 N N . LYS A 1 81 ? 13.216 9.776 -8.079 1.00 97.81 81 LYS A N 1
ATOM 592 C CA . LYS A 1 81 ? 12.052 8.879 -8.091 1.00 97.81 81 LYS A CA 1
ATOM 593 C C . LYS A 1 81 ? 12.377 7.423 -7.777 1.00 97.81 81 LYS A C 1
ATOM 595 O O . LYS A 1 81 ? 11.476 6.705 -7.354 1.00 97.81 81 LYS A O 1
ATOM 600 N N . GLY A 1 82 ? 13.609 6.991 -8.024 1.00 97.81 82 GLY A N 1
ATOM 601 C CA . GLY A 1 82 ? 14.073 5.640 -7.718 1.00 97.81 82 GLY A CA 1
ATOM 602 C C . GLY A 1 82 ? 15.221 5.611 -6.727 1.00 97.81 82 GLY A C 1
ATOM 603 O O . GLY A 1 82 ? 15.995 4.657 -6.753 1.00 97.81 82 GLY A O 1
ATOM 604 N N . ASP A 1 83 ? 15.374 6.658 -5.917 1.00 98.31 83 ASP A N 1
ATOM 605 C CA . ASP A 1 83 ? 16.212 6.591 -4.733 1.00 98.31 83 ASP A CA 1
ATOM 606 C C . ASP A 1 83 ? 15.410 5.832 -3.664 1.00 98.31 83 ASP A C 1
ATOM 608 O O . ASP A 1 83 ? 14.319 6.279 -3.285 1.00 98.31 83 ASP A O 1
ATOM 612 N N . PRO A 1 84 ? 15.902 4.667 -3.212 1.00 97.62 84 PRO A N 1
ATOM 613 C CA . PRO A 1 84 ? 15.158 3.785 -2.323 1.00 97.62 84 PRO A CA 1
ATOM 614 C C . PRO A 1 84 ? 15.022 4.342 -0.898 1.00 97.62 84 PRO A C 1
ATOM 616 O O . PRO A 1 84 ? 14.315 3.741 -0.092 1.00 97.62 84 PRO A O 1
ATOM 619 N N . THR A 1 85 ? 15.661 5.479 -0.598 1.00 97.00 85 THR A N 1
ATOM 620 C CA . THR A 1 85 ? 15.637 6.154 0.707 1.00 97.00 85 THR A CA 1
ATOM 621 C C . THR A 1 85 ? 15.027 7.560 0.685 1.00 97.00 85 THR A C 1
ATOM 623 O O . THR A 1 85 ? 14.748 8.123 1.743 1.00 97.00 85 THR A O 1
ATOM 626 N N . ASP A 1 86 ? 14.775 8.130 -0.497 1.00 97.38 86 ASP A N 1
ATOM 627 C CA . ASP A 1 86 ? 14.268 9.498 -0.653 1.00 97.38 86 ASP A CA 1
ATOM 628 C C . ASP A 1 86 ? 12.751 9.593 -0.402 1.00 97.38 86 ASP A C 1
ATOM 630 O O . ASP A 1 86 ? 11.929 9.432 -1.305 1.00 97.38 86 ASP A O 1
ATOM 634 N N . LEU A 1 87 ? 12.353 9.906 0.832 1.00 96.94 87 LEU A N 1
ATOM 635 C CA . LEU A 1 87 ? 10.940 10.053 1.202 1.00 96.94 87 LEU A CA 1
ATOM 636 C C . LEU A 1 87 ? 10.214 11.190 0.457 1.00 96.94 87 LEU A C 1
ATOM 638 O O . LEU A 1 87 ? 8.985 11.158 0.346 1.00 96.94 87 LEU A O 1
ATOM 642 N N . ASP A 1 88 ? 10.919 12.197 -0.056 1.00 97.38 88 ASP A N 1
ATOM 643 C CA . ASP A 1 88 ? 10.312 13.346 -0.737 1.00 97.38 88 ASP A CA 1
ATOM 644 C C . ASP A 1 88 ? 10.212 13.135 -2.249 1.00 97.38 88 ASP A C 1
ATOM 646 O O . ASP A 1 88 ? 9.194 13.467 -2.861 1.00 97.38 88 ASP A O 1
ATOM 650 N N . GLY A 1 89 ? 11.236 12.543 -2.854 1.00 97.69 89 GLY A N 1
ATOM 651 C CA . GLY A 1 89 ? 11.325 12.326 -4.291 1.00 97.69 89 GLY A CA 1
ATOM 652 C C . GLY A 1 89 ? 10.782 10.986 -4.778 1.00 97.69 89 GLY A C 1
ATOM 653 O O . GLY A 1 89 ? 10.432 10.896 -5.961 1.00 97.69 89 GLY A O 1
ATOM 654 N N . ASN A 1 90 ? 10.683 9.959 -3.921 1.00 98.44 90 ASN A N 1
ATOM 655 C CA . ASN A 1 90 ? 10.391 8.598 -4.377 1.00 98.44 90 ASN A CA 1
ATOM 656 C C . ASN A 1 90 ? 9.017 8.477 -5.049 1.00 98.44 90 ASN A C 1
ATOM 658 O O . ASN A 1 90 ? 8.004 8.985 -4.552 1.00 98.44 90 ASN A O 1
ATOM 662 N N . LEU A 1 91 ? 8.988 7.744 -6.169 1.00 98.12 91 LEU A N 1
ATOM 663 C CA . LEU A 1 91 ? 7.821 7.563 -7.032 1.00 98.12 91 LEU A CA 1
ATOM 664 C C . LEU A 1 91 ? 6.582 7.068 -6.277 1.00 98.12 91 LEU A C 1
ATOM 666 O O . LEU A 1 91 ? 5.476 7.528 -6.557 1.00 98.12 91 LEU A O 1
ATOM 670 N N . TYR A 1 92 ? 6.758 6.157 -5.320 1.00 98.19 92 TYR A N 1
ATOM 671 C CA . TYR A 1 92 ? 5.644 5.514 -4.621 1.00 98.19 92 TYR A CA 1
ATOM 672 C C . TYR A 1 92 ? 5.250 6.229 -3.322 1.00 98.19 92 TYR A C 1
ATOM 674 O O . TYR A 1 92 ? 4.235 5.881 -2.717 1.00 98.19 92 TYR A O 1
ATOM 682 N N . TRP A 1 93 ? 5.978 7.279 -2.916 1.00 98.12 93 TRP A N 1
ATOM 683 C CA . TRP A 1 93 ? 5.799 7.911 -1.605 1.00 98.12 93 TRP A CA 1
ATOM 684 C C . TRP A 1 93 ? 5.631 9.434 -1.629 1.00 98.12 93 TRP A C 1
ATOM 686 O O . TRP A 1 93 ? 4.512 9.917 -1.432 1.00 98.12 93 TRP A O 1
ATOM 696 N N . GLY A 1 94 ? 6.706 10.191 -1.864 1.00 97.75 94 GLY A N 1
ATOM 697 C CA . GLY A 1 94 ? 6.700 11.660 -1.809 1.00 97.75 94 GLY A CA 1
ATOM 698 C C . GLY A 1 94 ? 6.423 12.359 -3.140 1.00 97.75 94 GLY A C 1
ATOM 699 O O . GLY A 1 94 ? 5.959 13.503 -3.150 1.00 97.75 94 GLY A O 1
ATOM 700 N N . ALA A 1 95 ? 6.639 11.670 -4.266 1.00 97.38 95 ALA A N 1
ATOM 701 C CA . ALA A 1 95 ? 6.384 12.220 -5.593 1.00 97.38 95 ALA A CA 1
ATOM 702 C C . ALA A 1 95 ? 4.901 12.583 -5.807 1.00 97.38 95 ALA A C 1
ATOM 704 O O . ALA A 1 95 ? 4.025 12.251 -5.013 1.00 97.38 95 ALA A O 1
ATOM 705 N N . THR A 1 96 ? 4.585 13.230 -6.935 1.00 96.06 96 THR A N 1
ATOM 706 C CA . THR A 1 96 ? 3.244 13.768 -7.250 1.00 96.06 96 THR A CA 1
ATOM 707 C C . THR A 1 96 ? 2.086 12.786 -7.031 1.00 96.06 96 THR A C 1
ATOM 709 O O . THR A 1 96 ? 1.015 13.209 -6.597 1.00 96.06 96 THR A O 1
ATOM 712 N N . PHE A 1 97 ? 2.290 11.496 -7.313 1.00 96.69 97 PHE A N 1
ATOM 713 C CA . PHE A 1 97 ? 1.289 10.437 -7.129 1.00 96.69 97 PHE A CA 1
ATOM 714 C C . PHE A 1 97 ? 1.655 9.440 -6.023 1.00 96.69 97 PHE A C 1
ATOM 716 O O . PHE A 1 97 ? 1.027 8.389 -5.911 1.00 96.69 97 PHE A O 1
ATOM 723 N N . GLY A 1 98 ? 2.653 9.759 -5.203 1.00 97.94 98 GLY A N 1
ATOM 724 C CA . GLY A 1 98 ? 3.074 8.924 -4.091 1.00 97.94 98 GLY A CA 1
ATOM 725 C C . GLY A 1 98 ? 2.043 8.884 -2.958 1.00 97.94 98 GLY A C 1
ATOM 726 O O . GLY A 1 98 ? 1.181 9.760 -2.834 1.00 97.94 98 GLY A O 1
ATOM 727 N N . ALA A 1 99 ? 2.104 7.830 -2.142 1.00 98.25 99 ALA A N 1
ATOM 728 C CA . ALA A 1 99 ? 1.119 7.557 -1.099 1.00 98.25 99 ALA A CA 1
ATOM 729 C C . ALA A 1 99 ? 1.012 8.697 -0.074 1.00 98.25 99 ALA A C 1
ATOM 731 O O . ALA A 1 99 ? -0.064 9.284 0.064 1.00 98.25 99 ALA A O 1
ATOM 732 N N . ARG A 1 100 ? 2.123 9.075 0.575 1.00 97.94 100 ARG A N 1
ATOM 733 C CA . ARG A 1 100 ? 2.161 10.197 1.528 1.00 97.94 100 ARG A CA 1
ATOM 734 C C . ARG A 1 100 ? 1.626 11.480 0.896 1.00 97.94 100 ARG A C 1
ATOM 736 O O . ARG A 1 100 ? 0.727 12.110 1.448 1.00 97.94 100 ARG A O 1
ATOM 743 N N . ARG A 1 101 ? 2.094 11.816 -0.313 1.00 97.81 101 ARG A N 1
ATOM 744 C CA . ARG A 1 101 ? 1.695 13.041 -1.025 1.00 97.81 101 ARG A CA 1
ATOM 745 C C . ARG A 1 101 ? 0.18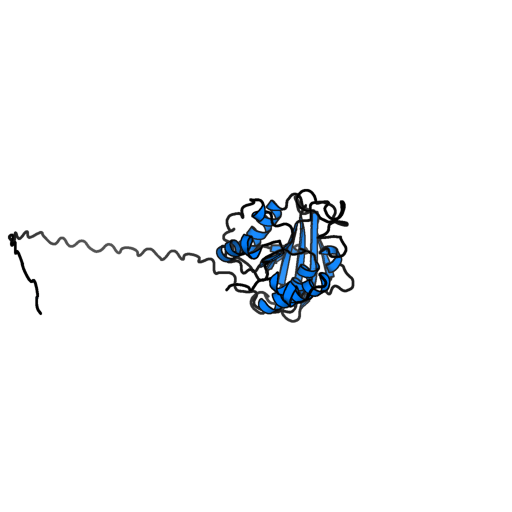5 13.157 -1.237 1.00 97.81 101 ARG A C 1
ATOM 747 O O . ARG A 1 101 ? -0.355 14.266 -1.165 1.00 97.81 101 ARG A O 1
ATOM 754 N N . LEU A 1 102 ? -0.475 12.042 -1.548 1.00 97.94 102 LEU A N 1
ATOM 755 C CA . LEU A 1 102 ? -1.915 11.998 -1.787 1.00 97.94 102 LEU A CA 1
ATOM 756 C C . LEU A 1 102 ? -2.721 11.975 -0.489 1.00 97.94 102 LEU A C 1
ATOM 758 O O . LEU A 1 102 ? -3.753 12.640 -0.428 1.00 97.94 102 LEU A O 1
ATOM 762 N N . PHE A 1 103 ? -2.257 11.270 0.543 1.00 98.19 103 PHE A N 1
ATOM 763 C CA . PHE A 1 103 ? -2.925 11.260 1.844 1.00 98.19 103 PHE A CA 1
ATOM 764 C C . PHE A 1 103 ? -2.822 12.606 2.574 1.00 98.19 103 PHE A C 1
ATOM 766 O O . PHE A 1 103 ? -3.798 13.005 3.202 1.00 98.19 103 PHE A O 1
ATOM 773 N N . ASP A 1 104 ? -1.709 13.331 2.424 1.00 97.69 104 ASP A N 1
ATOM 774 C CA . ASP A 1 104 ? -1.513 14.683 2.974 1.00 97.69 104 ASP A CA 1
ATOM 775 C C . ASP A 1 104 ? -2.171 15.795 2.149 1.00 97.69 104 ASP A C 1
ATOM 777 O O . ASP A 1 104 ? -2.149 16.966 2.532 1.00 97.69 104 ASP A O 1
ATOM 781 N N . SER A 1 105 ? -2.704 15.470 0.970 1.00 96.56 105 SER A N 1
ATOM 782 C CA . SER A 1 105 ? -3.353 16.464 0.122 1.00 96.56 105 SER A CA 1
ATOM 783 C C . SER A 1 105 ? -4.531 17.109 0.852 1.00 96.56 105 SER A C 1
ATOM 785 O O . SER A 1 105 ? -5.324 16.414 1.478 1.00 96.56 105 SER A O 1
ATOM 787 N N . SER A 1 106 ? -4.731 18.417 0.684 1.00 93.62 106 SER A N 1
ATOM 788 C CA . SER A 1 106 ? -5.908 19.120 1.219 1.00 93.62 106 SER A CA 1
ATOM 789 C C . SER A 1 106 ? -7.244 18.598 0.669 1.00 93.62 106 SER A C 1
ATOM 791 O O . SER A 1 106 ? -8.289 18.847 1.259 1.00 93.62 106 SER A O 1
ATOM 793 N N . TYR A 1 107 ? -7.222 17.864 -0.449 1.00 90.62 107 TYR A N 1
ATOM 794 C CA . TYR A 1 107 ? -8.392 17.196 -1.034 1.00 90.62 107 TYR A CA 1
ATOM 795 C C . TYR A 1 107 ? -8.589 15.757 -0.517 1.00 90.62 107 TYR A C 1
ATOM 797 O O . TYR A 1 107 ? -9.490 15.039 -0.961 1.00 90.62 107 TYR A O 1
ATOM 805 N N . SER A 1 108 ? -7.711 15.289 0.369 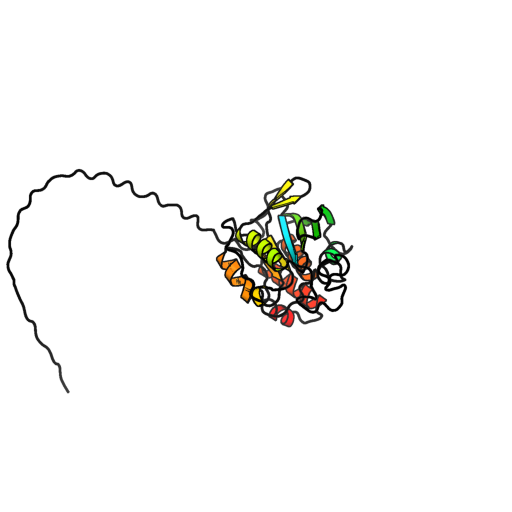1.00 95.38 108 SER A N 1
ATOM 806 C CA . SER A 1 108 ? -7.828 13.995 1.026 1.00 95.38 108 SER A CA 1
ATOM 807 C C . SER A 1 108 ? -8.856 14.080 2.160 1.00 95.38 108 SER A C 1
ATOM 809 O O . SER A 1 108 ? -8.779 14.997 2.971 1.00 95.38 108 SER A O 1
ATOM 811 N N . PRO A 1 109 ? -9.793 13.120 2.287 1.00 94.19 109 PRO A N 1
ATOM 812 C CA . PRO A 1 109 ? -10.685 13.051 3.444 1.00 94.19 109 PRO A CA 1
ATOM 813 C C . PRO A 1 109 ? -9.973 12.521 4.699 1.00 94.19 109 PRO A C 1
ATOM 815 O O . PRO A 1 109 ? -10.622 12.294 5.714 1.00 94.19 109 PRO A O 1
ATOM 818 N N . TRP A 1 110 ? -8.671 12.240 4.614 1.00 97.75 110 TRP A N 1
ATOM 819 C CA . TRP A 1 110 ? -7.879 11.649 5.681 1.00 97.75 110 TRP A CA 1
ATOM 820 C C . TRP A 1 110 ? -7.100 12.725 6.429 1.00 97.75 110 TRP A C 1
ATOM 822 O O . TRP A 1 110 ? -6.477 13.590 5.823 1.00 97.75 110 TRP A O 1
ATOM 832 N N . THR A 1 111 ? -7.085 12.638 7.754 1.00 97.44 111 THR A N 1
ATOM 833 C CA . THR A 1 111 ? -6.286 13.505 8.622 1.00 97.44 111 THR A CA 1
ATOM 834 C C . THR A 1 111 ? -5.156 12.698 9.240 1.00 97.44 111 THR A C 1
ATOM 836 O O . THR A 1 111 ? -5.395 11.633 9.809 1.00 97.44 111 THR A O 1
ATOM 839 N N . ARG A 1 112 ? -3.922 13.198 9.143 1.00 97.25 112 ARG A N 1
ATOM 840 C CA . ARG A 1 112 ? -2.765 12.582 9.799 1.00 97.25 112 ARG A CA 1
ATOM 841 C C . ARG A 1 112 ? -2.877 12.756 11.318 1.00 97.25 112 ARG A C 1
ATOM 843 O O . ARG A 1 112 ? -3.067 13.873 11.788 1.00 97.25 112 ARG A O 1
ATOM 850 N N . ILE A 1 113 ? -2.737 11.667 12.071 1.00 95.38 113 ILE A N 1
ATOM 851 C CA . ILE A 1 113 ? -2.821 11.655 13.545 1.00 95.38 113 ILE A CA 1
ATOM 852 C C . ILE A 1 113 ? -1.546 11.181 14.237 1.00 95.38 113 ILE A C 1
ATOM 854 O O . ILE A 1 113 ? -1.396 11.381 15.441 1.00 95.38 113 ILE A O 1
ATOM 858 N N . SER A 1 114 ? -0.642 10.538 13.497 1.00 87.88 114 SER A N 1
ATOM 859 C CA . SER A 1 114 ? 0.675 10.162 13.997 1.00 87.88 114 SER A CA 1
ATOM 860 C C . SER A 1 114 ? 1.691 10.116 12.865 1.00 87.88 114 SER A C 1
ATOM 862 O O . SER A 1 114 ? 1.358 9.783 11.724 1.00 87.88 114 SER A O 1
ATOM 864 N N . ALA A 1 115 ? 2.934 10.408 13.225 1.00 83.94 115 ALA A N 1
ATOM 865 C CA . ALA A 1 115 ? 4.126 10.037 12.487 1.00 83.94 115 ALA A CA 1
ATOM 866 C C . ALA A 1 115 ? 5.032 9.319 13.491 1.00 83.94 115 ALA A C 1
ATOM 868 O O . ALA A 1 115 ? 5.601 9.947 14.384 1.00 83.94 115 ALA A O 1
ATOM 869 N N . ASN A 1 116 ? 5.075 7.994 13.404 1.00 76.12 116 ASN A N 1
ATOM 870 C CA . ASN A 1 116 ? 5.938 7.188 14.252 1.00 76.12 116 ASN A CA 1
ATOM 871 C C . ASN A 1 116 ? 7.364 7.218 13.670 1.00 76.12 116 ASN A C 1
ATOM 873 O O . ASN A 1 116 ? 7.522 7.279 12.446 1.00 76.12 116 ASN A O 1
ATOM 877 N N . PRO A 1 117 ? 8.406 7.190 14.519 1.00 67.00 117 PRO A N 1
ATOM 878 C CA . PRO A 1 117 ? 9.782 7.206 14.045 1.00 67.00 117 PRO A CA 1
ATOM 879 C C . PRO A 1 117 ? 10.104 5.967 13.201 1.00 67.00 117 PRO A C 1
ATOM 881 O O . PRO A 1 117 ? 9.593 4.875 13.457 1.00 67.00 117 PRO A O 1
ATOM 884 N N . ALA A 1 118 ? 10.988 6.161 12.221 1.00 77.25 118 ALA A N 1
ATOM 885 C CA . ALA A 1 118 ? 11.609 5.098 11.438 1.00 77.25 118 ALA A CA 1
ATOM 886 C C . ALA A 1 118 ? 12.187 4.000 12.350 1.00 77.25 118 ALA A C 1
ATOM 888 O O . ALA A 1 118 ? 12.746 4.294 13.411 1.00 77.25 118 ALA A O 1
ATOM 889 N N . SER A 1 119 ? 12.086 2.737 11.937 1.00 82.12 119 SER A N 1
ATOM 890 C CA . SER A 1 119 ? 12.653 1.604 12.673 1.00 82.12 119 SER A CA 1
ATOM 891 C C . SER A 1 119 ? 13.109 0.508 11.718 1.00 82.12 119 SER A C 1
ATOM 893 O O . SER A 1 119 ? 12.341 0.052 10.869 1.00 82.12 119 SER A O 1
ATOM 895 N N . GLY A 1 120 ? 14.363 0.072 11.861 1.00 90.06 120 GLY A N 1
ATOM 896 C CA . GLY A 1 120 ? 14.959 -0.913 10.959 1.00 90.06 120 GLY A CA 1
ATOM 897 C C . GLY A 1 120 ? 14.882 -0.447 9.503 1.00 90.06 120 GLY A C 1
ATOM 898 O O . GLY A 1 120 ? 15.412 0.609 9.172 1.00 90.06 120 GLY A O 1
ATOM 899 N N . GLN A 1 121 ? 14.193 -1.223 8.661 1.00 95.88 121 GLN A N 1
ATOM 900 C CA . GLN A 1 121 ? 14.031 -0.942 7.226 1.00 95.88 121 GLN A CA 1
ATOM 901 C C . GLN A 1 121 ? 12.818 -0.072 6.878 1.00 95.88 121 GLN A C 1
ATOM 903 O O . GLN A 1 121 ? 12.634 0.299 5.715 1.00 95.88 121 GLN A O 1
ATOM 908 N N . VAL A 1 122 ? 12.006 0.287 7.876 1.00 97.12 122 VAL A N 1
ATOM 909 C CA . VAL A 1 122 ? 10.911 1.247 7.727 1.00 97.12 122 VAL A CA 1
ATOM 910 C C . VAL A 1 122 ? 11.467 2.651 7.918 1.00 97.12 122 VAL A C 1
ATOM 912 O O . VAL A 1 122 ? 11.908 3.005 9.009 1.00 97.12 122 VAL A O 1
ATOM 915 N N . LEU A 1 123 ? 11.420 3.454 6.861 1.00 96.88 123 LEU A N 1
ATOM 916 C CA . LEU A 1 123 ? 11.928 4.825 6.816 1.00 96.88 123 LEU A CA 1
ATOM 917 C C . LEU A 1 123 ? 10.922 5.845 7.356 1.00 96.88 123 LEU A C 1
ATOM 919 O O . LEU A 1 123 ? 11.312 6.882 7.881 1.00 96.88 123 LEU A O 1
ATOM 923 N N . GLU A 1 124 ? 9.627 5.569 7.222 1.00 96.69 124 GLU A N 1
ATOM 924 C CA . GLU A 1 124 ? 8.566 6.427 7.744 1.00 96.69 124 GLU A CA 1
ATOM 925 C C . GLU A 1 124 ? 7.309 5.600 8.018 1.00 96.69 124 GLU A C 1
ATOM 927 O O . GLU A 1 124 ? 6.934 4.746 7.214 1.00 96.69 124 GLU A O 1
ATOM 932 N N . HIS A 1 125 ? 6.637 5.867 9.139 1.00 96.75 125 HIS A N 1
ATOM 933 C CA . HIS A 1 125 ? 5.370 5.231 9.488 1.00 96.75 125 HIS A CA 1
ATOM 934 C C . HIS A 1 125 ? 4.326 6.293 9.829 1.00 96.75 125 HIS A C 1
ATOM 936 O O . HIS A 1 125 ? 4.399 6.966 10.857 1.00 96.75 125 HIS A O 1
ATOM 942 N N . LEU A 1 126 ? 3.341 6.455 8.949 1.00 97.38 126 LEU A N 1
ATOM 943 C CA . LEU A 1 126 ? 2.306 7.479 9.057 1.00 97.38 126 LEU A CA 1
ATOM 944 C C . LEU A 1 126 ? 0.957 6.841 9.348 1.00 97.38 126 LEU A C 1
ATOM 946 O O . LEU A 1 126 ? 0.579 5.848 8.726 1.00 97.38 126 LEU A O 1
ATOM 950 N N . ILE A 1 127 ? 0.205 7.438 10.269 1.00 97.69 127 ILE A N 1
ATOM 951 C CA . ILE A 1 127 ? -1.153 7.000 10.578 1.00 97.69 127 ILE A CA 1
ATOM 952 C C . ILE A 1 127 ? -2.113 8.138 10.274 1.00 97.69 127 ILE A C 1
ATOM 954 O O . ILE A 1 127 ? -1.978 9.258 10.775 1.00 97.69 127 ILE A O 1
ATOM 958 N N . TYR A 1 128 ? -3.109 7.810 9.467 1.00 98.25 128 TYR A N 1
ATOM 959 C CA . TYR A 1 128 ? -4.198 8.676 9.070 1.00 98.25 128 TYR A CA 1
ATOM 960 C C . TYR A 1 128 ? -5.513 8.126 9.599 1.00 98.25 128 TYR A C 1
ATOM 962 O O . TYR A 1 128 ? -5.668 6.915 9.740 1.00 98.25 128 TYR A O 1
ATOM 970 N N . GLN A 1 129 ? -6.485 8.998 9.830 1.00 97.12 129 GLN A N 1
ATOM 971 C CA . GLN A 1 129 ? -7.842 8.587 10.157 1.00 97.12 129 GLN A CA 1
ATOM 972 C C . GLN A 1 129 ? -8.880 9.432 9.430 1.00 97.12 129 GLN A C 1
ATOM 974 O O . GLN A 1 129 ? -8.603 10.556 9.008 1.00 97.12 129 GLN A O 1
ATOM 979 N N . ARG A 1 130 ? -10.095 8.898 9.341 1.00 96.38 130 ARG A N 1
ATOM 980 C CA . ARG A 1 130 ? -11.296 9.648 8.976 1.00 96.38 130 ARG A CA 1
ATOM 981 C C . ARG A 1 130 ? -12.539 9.053 9.644 1.00 96.38 130 ARG A C 1
ATOM 983 O O . ARG A 1 130 ? -12.530 7.866 9.991 1.00 96.38 130 ARG A O 1
ATOM 990 N N . PRO A 1 131 ? -13.624 9.830 9.759 1.00 94.50 131 PRO A N 1
ATOM 991 C CA . PRO A 1 131 ? -14.932 9.289 10.096 1.00 94.50 131 PRO A CA 1
ATOM 992 C C . PRO A 1 131 ? -15.440 8.292 9.040 1.00 94.50 131 PRO A C 1
ATOM 994 O O . PRO A 1 131 ? -15.110 8.376 7.848 1.00 94.50 131 PRO A O 1
ATOM 997 N N . SER A 1 132 ? -16.274 7.358 9.487 1.00 91.38 132 SER A N 1
ATOM 998 C CA . SER A 1 132 ? -17.048 6.438 8.653 1.00 91.38 132 SER A CA 1
ATOM 999 C C . SER A 1 132 ? -18.418 6.219 9.284 1.00 91.38 132 SER A C 1
ATOM 1001 O O . SER A 1 132 ? -18.509 5.935 10.474 1.00 91.38 132 SER A O 1
ATOM 1003 N N . GLU A 1 133 ? -19.482 6.302 8.489 1.00 88.44 133 GLU A N 1
ATOM 1004 C CA . GLU A 1 133 ? -20.839 5.991 8.961 1.00 88.44 133 GLU A CA 1
ATOM 1005 C C . GLU A 1 133 ? -20.993 4.509 9.330 1.00 88.44 133 GLU A C 1
ATOM 1007 O O . GLU A 1 133 ? -21.733 4.170 10.247 1.00 88.44 133 GLU A O 1
ATOM 1012 N N . ALA A 1 134 ? -20.257 3.627 8.649 1.00 85.75 134 ALA A N 1
ATOM 1013 C CA . ALA A 1 134 ? -20.322 2.188 8.874 1.00 85.75 134 ALA A CA 1
ATOM 1014 C C . ALA A 1 134 ? -19.519 1.729 10.097 1.00 85.75 134 ALA A C 1
ATOM 1016 O O . ALA A 1 134 ? -19.911 0.782 10.774 1.00 85.75 134 ALA A O 1
ATOM 1017 N N . PHE A 1 135 ? -18.385 2.381 10.367 1.00 87.62 135 PHE A N 1
ATOM 1018 C CA . PHE A 1 135 ? -17.399 1.893 11.339 1.00 87.62 135 PHE A CA 1
ATOM 1019 C C . PHE A 1 135 ? -17.073 2.890 12.458 1.00 87.62 135 PHE A C 1
ATOM 1021 O O . PHE A 1 135 ? -16.255 2.601 13.328 1.00 87.62 135 PHE A O 1
ATOM 1028 N N . GLY A 1 136 ? -17.665 4.085 12.437 1.00 90.69 136 GLY A N 1
ATOM 1029 C CA . GLY A 1 136 ? -17.301 5.204 13.307 1.00 90.69 136 GLY A CA 1
ATOM 1030 C C . GLY A 1 136 ? -15.996 5.864 12.862 1.00 90.69 136 GLY A C 1
ATOM 1031 O O . GLY A 1 136 ? -16.008 6.974 12.331 1.00 90.69 136 GLY A O 1
ATOM 1032 N N . THR A 1 137 ? -14.875 5.156 13.015 1.00 92.94 137 THR A N 1
ATOM 1033 C CA . THR A 1 137 ? -13.542 5.631 12.622 1.00 92.94 137 THR A CA 1
ATOM 1034 C C . THR A 1 137 ? -12.828 4.577 11.794 1.00 92.94 137 THR A C 1
ATOM 1036 O O . THR A 1 137 ? -12.764 3.407 12.169 1.00 92.94 137 THR A O 1
ATOM 1039 N N . VAL A 1 138 ? -12.226 5.011 10.691 1.00 95.19 138 VAL A N 1
ATOM 1040 C CA . VAL A 1 138 ? -11.312 4.184 9.903 1.00 95.19 138 VAL A CA 1
ATOM 1041 C C . VAL A 1 138 ? -9.934 4.812 9.949 1.00 95.19 138 VAL A C 1
ATOM 1043 O O . VAL A 1 138 ? -9.789 6.026 9.793 1.00 95.19 138 VAL A O 1
ATOM 1046 N N . MET A 1 139 ? -8.927 3.975 10.154 1.00 97.00 139 MET A N 1
ATOM 1047 C CA . MET A 1 139 ? -7.521 4.335 10.170 1.00 97.00 139 MET A CA 1
ATOM 1048 C C . MET A 1 139 ? -6.792 3.682 9.000 1.00 97.00 139 MET A C 1
ATOM 1050 O O . MET A 1 139 ? -7.060 2.538 8.631 1.00 97.00 139 MET A O 1
ATOM 1054 N N . VAL A 1 140 ? -5.827 4.407 8.449 1.00 98.12 140 VAL A N 1
ATOM 1055 C CA . VAL A 1 140 ? -4.861 3.890 7.484 1.00 98.12 140 VAL A CA 1
ATOM 1056 C C . VAL A 1 140 ? -3.473 4.093 8.060 1.00 98.12 140 VAL A C 1
ATOM 1058 O O . VAL A 1 140 ? -3.070 5.216 8.353 1.00 98.12 140 VAL A O 1
ATOM 1061 N N . SER A 1 141 ? -2.745 2.998 8.211 1.00 97.56 141 SER A N 1
ATOM 1062 C CA . SER A 1 141 ? -1.339 2.982 8.591 1.00 97.56 141 SER A CA 1
ATOM 1063 C C . SER A 1 141 ? -0.507 2.735 7.340 1.00 97.56 141 SER A C 1
ATOM 1065 O O . SER A 1 141 ? -0.658 1.685 6.726 1.00 97.56 141 SER A O 1
ATOM 1067 N N . LEU A 1 142 ? 0.383 3.656 6.986 1.00 98.25 142 LEU A N 1
ATOM 1068 C CA . LEU A 1 142 ? 1.285 3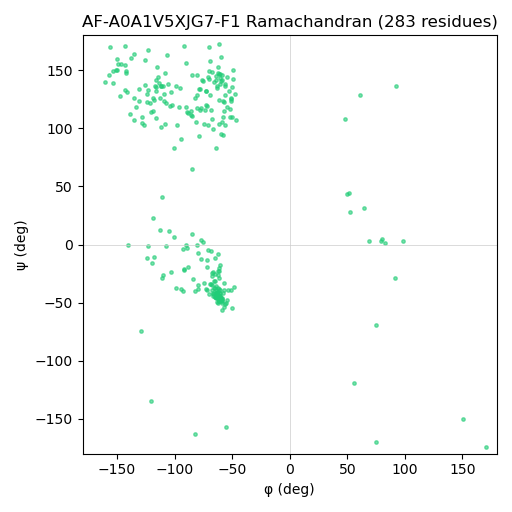.538 5.843 1.00 98.25 142 LEU A CA 1
ATOM 1069 C C . LEU A 1 142 ? 2.732 3.420 6.325 1.00 98.25 142 LEU A C 1
ATOM 1071 O O . LEU A 1 142 ? 3.198 4.294 7.054 1.00 98.25 142 LEU A O 1
ATOM 1075 N N . GLU A 1 143 ? 3.440 2.384 5.890 1.00 97.88 143 GLU A N 1
ATOM 1076 C CA . GLU A 1 143 ? 4.881 2.229 6.103 1.00 97.88 143 GLU A CA 1
ATOM 1077 C C . GLU A 1 143 ? 5.636 2.418 4.786 1.00 97.88 143 GLU A C 1
ATOM 1079 O O . GLU A 1 143 ? 5.385 1.700 3.816 1.00 97.88 143 GLU A O 1
ATOM 1084 N N . ALA A 1 144 ? 6.585 3.354 4.763 1.00 98.19 144 ALA A N 1
ATOM 1085 C CA . ALA A 1 144 ? 7.575 3.472 3.702 1.00 98.19 144 ALA A CA 1
ATOM 1086 C C . ALA A 1 144 ? 8.761 2.562 4.015 1.00 98.19 144 ALA A C 1
ATOM 1088 O O . ALA A 1 144 ? 9.517 2.818 4.951 1.00 98.19 144 ALA A O 1
ATOM 1089 N N . TRP A 1 145 ? 8.930 1.508 3.228 1.00 98.38 145 TRP A N 1
ATOM 1090 C CA . TRP A 1 145 ? 10.049 0.580 3.338 1.00 98.38 145 TRP A CA 1
ATOM 1091 C C . TRP A 1 145 ? 11.158 0.974 2.375 1.00 98.38 145 TRP A C 1
ATOM 1093 O O . TRP A 1 145 ? 10.881 1.240 1.204 1.00 98.38 145 TRP A O 1
ATOM 1103 N N . ASN A 1 146 ? 12.404 0.969 2.850 1.00 98.06 146 ASN A N 1
ATOM 1104 C CA . ASN A 1 146 ? 13.567 1.185 1.996 1.00 98.06 146 ASN A CA 1
ATOM 1105 C C . ASN A 1 146 ? 13.505 0.243 0.781 1.00 98.06 146 ASN A C 1
ATOM 1107 O O . ASN A 1 146 ? 13.371 -0.971 0.930 1.00 98.06 146 ASN A O 1
ATOM 1111 N N . GLY A 1 147 ? 13.591 0.807 -0.425 1.00 97.56 147 GLY A N 1
ATOM 1112 C CA . GLY A 1 147 ? 13.420 0.070 -1.678 1.00 97.56 147 GLY A CA 1
ATOM 1113 C C . GLY A 1 147 ? 14.443 -1.048 -1.908 1.00 97.56 147 GLY A C 1
ATOM 1114 O O . GLY A 1 147 ? 14.159 -1.975 -2.667 1.00 97.56 147 GLY A O 1
ATOM 1115 N N . THR A 1 148 ? 15.600 -1.014 -1.235 1.00 97.12 148 THR A N 1
ATOM 1116 C CA . THR A 1 148 ? 16.589 -2.111 -1.257 1.00 97.12 148 THR A CA 1
ATOM 1117 C C . THR A 1 148 ? 16.190 -3.304 -0.383 1.00 97.12 148 THR A C 1
ATOM 1119 O O . THR A 1 148 ? 16.779 -4.367 -0.511 1.00 97.12 148 THR A O 1
ATOM 1122 N N . HIS A 1 149 ? 15.176 -3.150 0.474 1.00 97.88 149 HIS A N 1
ATOM 1123 C CA . HIS A 1 149 ? 14.658 -4.176 1.387 1.00 97.88 149 HIS A CA 1
ATOM 1124 C C . HIS A 1 149 ? 13.252 -4.638 0.979 1.00 97.88 149 HIS A C 1
ATOM 1126 O O . HIS A 1 149 ? 12.333 -4.777 1.793 1.00 97.88 149 HIS A O 1
ATOM 1132 N N . THR A 1 150 ? 13.048 -4.798 -0.332 1.00 97.81 150 THR A N 1
ATOM 1133 C CA . THR A 1 150 ? 11.743 -5.181 -0.884 1.00 97.81 150 THR A CA 1
ATOM 1134 C C . THR A 1 150 ? 11.367 -6.620 -0.513 1.00 97.81 150 THR A C 1
ATOM 1136 O O . THR A 1 150 ? 10.186 -6.892 -0.292 1.00 97.81 150 THR A O 1
ATOM 1139 N N . ASP A 1 151 ? 12.343 -7.524 -0.423 1.00 98.38 151 ASP A N 1
ATOM 1140 C CA . ASP A 1 151 ? 12.113 -8.929 -0.066 1.00 98.38 151 ASP A CA 1
ATOM 1141 C C . ASP A 1 151 ? 11.571 -9.018 1.378 1.00 98.38 151 ASP A C 1
ATOM 1143 O O . ASP A 1 151 ? 10.532 -9.631 1.623 1.00 98.38 151 ASP A O 1
ATOM 1147 N N . GLU A 1 152 ? 12.161 -8.274 2.318 1.00 98.44 152 GLU A N 1
ATOM 1148 C CA . GLU A 1 152 ? 11.697 -8.192 3.707 1.00 98.44 152 GLU A CA 1
ATOM 1149 C C . GLU A 1 152 ? 10.335 -7.495 3.837 1.00 98.44 152 GLU A C 1
ATOM 1151 O O . GLU A 1 152 ? 9.510 -7.889 4.665 1.00 98.44 152 GLU A O 1
ATOM 1156 N N . ALA A 1 153 ? 10.059 -6.486 3.004 1.00 98.50 153 ALA A N 1
ATOM 1157 C CA . ALA A 1 153 ? 8.748 -5.838 2.951 1.00 98.50 153 ALA A CA 1
ATOM 1158 C C . ALA A 1 153 ? 7.649 -6.817 2.489 1.00 98.50 153 ALA A C 1
ATOM 1160 O O . ALA A 1 153 ? 6.534 -6.813 3.020 1.00 98.50 153 ALA A O 1
ATOM 1161 N N . ILE A 1 154 ? 7.965 -7.679 1.517 1.00 98.75 154 ILE A N 1
ATOM 1162 C CA . ILE A 1 154 ? 7.080 -8.750 1.044 1.00 98.75 154 ILE A CA 1
ATOM 1163 C C . ILE A 1 154 ? 6.844 -9.786 2.147 1.00 98.75 154 ILE A C 1
ATOM 1165 O O . ILE A 1 154 ? 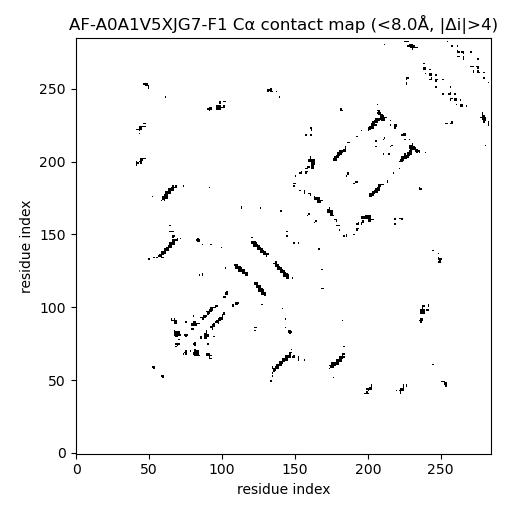5.694 -10.166 2.388 1.00 98.75 154 ILE A O 1
ATOM 1169 N N . ASP A 1 155 ? 7.897 -10.202 2.848 1.00 98.56 155 ASP A N 1
ATOM 1170 C CA . ASP A 1 155 ? 7.801 -11.176 3.937 1.00 98.56 155 ASP A CA 1
ATOM 1171 C C . ASP A 1 155 ? 6.955 -10.634 5.089 1.00 98.56 155 ASP A C 1
ATOM 1173 O O . ASP A 1 155 ? 6.065 -11.321 5.603 1.00 98.56 155 ASP A O 1
ATOM 1177 N N . ARG A 1 156 ? 7.164 -9.360 5.444 1.00 98.00 156 ARG A N 1
ATOM 1178 C CA . ARG A 1 156 ? 6.352 -8.653 6.435 1.00 98.00 156 ARG A CA 1
ATOM 1179 C C . ARG A 1 156 ? 4.885 -8.620 6.020 1.00 98.00 156 ARG A C 1
ATOM 1181 O O . ARG A 1 156 ? 4.026 -8.959 6.836 1.00 98.00 156 ARG A O 1
ATOM 1188 N N . PHE A 1 157 ? 4.593 -8.245 4.774 1.00 98.75 157 PHE A N 1
ATOM 1189 C CA . PHE A 1 157 ? 3.231 -8.247 4.239 1.00 98.75 157 PHE A CA 1
ATOM 1190 C C . PHE A 1 157 ? 2.587 -9.630 4.352 1.00 98.75 157 PHE A C 1
ATOM 1192 O O . PHE A 1 157 ? 1.485 -9.751 4.889 1.00 98.75 157 PHE A O 1
ATOM 1199 N N . PHE A 1 158 ? 3.268 -10.674 3.878 1.00 98.56 158 PHE A N 1
ATOM 1200 C CA . PHE A 1 158 ? 2.713 -12.023 3.851 1.00 98.56 158 PHE A CA 1
ATOM 1201 C C . PHE A 1 158 ? 2.491 -12.577 5.261 1.00 98.56 158 PHE A C 1
ATOM 1203 O O . PHE A 1 158 ? 1.471 -13.220 5.527 1.00 98.56 158 PHE A O 1
ATOM 1210 N N . SER A 1 159 ? 3.398 -12.272 6.191 1.00 97.94 159 SER A N 1
ATOM 1211 C CA . SER A 1 159 ? 3.252 -12.650 7.594 1.00 97.94 159 SER A CA 1
ATOM 1212 C C . SER A 1 159 ? 1.998 -12.032 8.222 1.00 97.94 159 SER A C 1
ATOM 1214 O O . SER A 1 15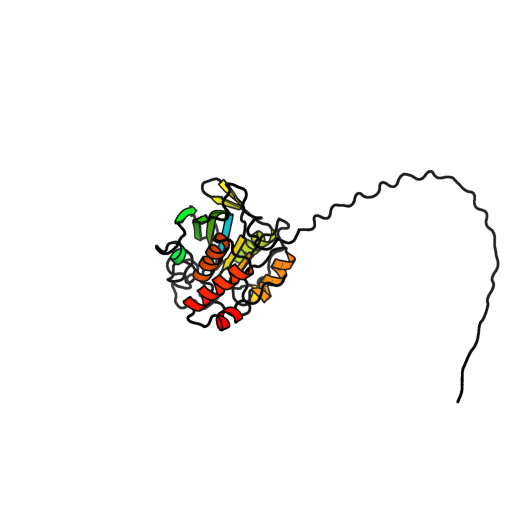9 ? 1.234 -12.752 8.867 1.00 97.94 159 SER A O 1
ATOM 1216 N N . ILE A 1 160 ? 1.735 -10.740 7.973 1.00 97.62 160 ILE A N 1
ATOM 1217 C CA . ILE A 1 160 ? 0.514 -10.062 8.444 1.00 97.62 160 ILE A CA 1
ATOM 1218 C C . ILE A 1 160 ? -0.725 -10.631 7.748 1.00 97.62 160 ILE A C 1
ATOM 1220 O O . ILE A 1 160 ? -1.728 -10.894 8.401 1.00 97.62 160 ILE A O 1
ATOM 1224 N N . ALA A 1 161 ? -0.680 -10.836 6.431 1.00 97.06 161 ALA A N 1
ATOM 1225 C CA . ALA A 1 161 ? -1.832 -11.324 5.674 1.00 97.06 161 ALA A CA 1
ATOM 1226 C C . ALA A 1 161 ? -2.279 -12.718 6.142 1.00 97.06 161 ALA A C 1
ATOM 1228 O O . ALA A 1 161 ? -3.477 -12.985 6.225 1.00 97.06 161 ALA A O 1
ATOM 1229 N N . SER A 1 162 ? -1.317 -13.584 6.472 1.00 96.12 162 SER A N 1
ATOM 1230 C CA . SER A 1 162 ? -1.553 -14.963 6.915 1.00 96.12 162 SER A CA 1
ATOM 1231 C C . SER A 1 162 ? -1.755 -15.124 8.424 1.00 96.12 162 SER A C 1
ATOM 1233 O O . SER A 1 162 ? -2.275 -16.149 8.851 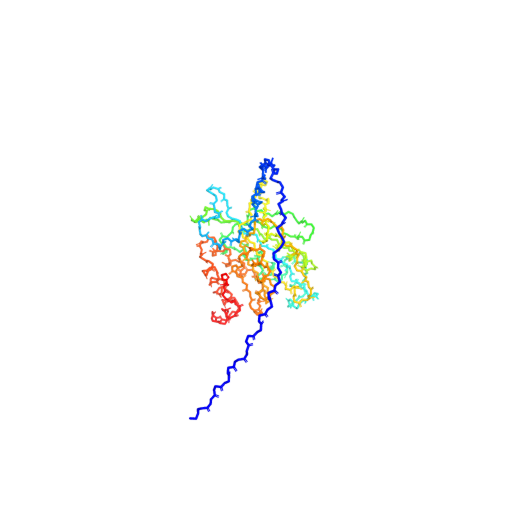1.00 96.12 162 SER A O 1
ATOM 1235 N N . GLY A 1 163 ? -1.335 -14.153 9.240 1.00 94.19 163 GLY A N 1
ATOM 1236 C CA . GLY A 1 163 ? -1.340 -14.274 10.702 1.00 94.19 163 GLY A CA 1
ATOM 1237 C C . GLY A 1 163 ? -2.108 -13.196 11.461 1.00 94.19 163 GLY A C 1
ATOM 1238 O O . GLY A 1 163 ? -2.316 -13.345 12.665 1.00 94.19 163 GLY A O 1
ATOM 1239 N N . GLY A 1 164 ? -2.506 -12.120 10.787 1.00 93.88 164 GLY A N 1
ATOM 1240 C CA . GLY A 1 164 ? -3.005 -10.909 11.421 1.00 93.88 164 GLY A CA 1
ATOM 1241 C C . GLY A 1 164 ? -1.875 -10.085 12.043 1.00 93.88 164 GLY A C 1
ATOM 1242 O O . GLY A 1 164 ? -0.685 -10.307 11.814 1.00 93.88 164 GLY A O 1
ATOM 1243 N N . GLY A 1 165 ? -2.242 -9.078 12.828 1.00 94.12 165 GLY A N 1
ATOM 1244 C CA . GLY A 1 165 ? -1.280 -8.223 13.513 1.00 94.12 165 GLY A CA 1
ATOM 1245 C C . GLY A 1 165 ? -1.942 -7.012 14.148 1.00 94.12 165 GLY A C 1
ATOM 1246 O O . GLY A 1 165 ? -3.163 -6.871 14.130 1.00 94.12 165 GLY A O 1
ATOM 1247 N N . GLN A 1 166 ? -1.124 -6.121 14.697 1.00 95.12 166 GLN A N 1
ATOM 1248 C CA . GLN A 1 166 ? -1.577 -4.883 15.324 1.00 95.12 166 GLN A CA 1
ATOM 1249 C C . GLN A 1 166 ? -0.595 -3.745 15.044 1.00 95.12 166 GLN A C 1
ATOM 1251 O O . GLN A 1 166 ? 0.593 -3.984 14.823 1.00 95.12 166 GLN A O 1
ATOM 1256 N N . VAL A 1 167 ? -1.096 -2.514 15.077 1.00 93.56 167 VAL A N 1
ATOM 1257 C CA . VAL A 1 167 ? -0.300 -1.285 15.008 1.00 93.56 167 VAL A CA 1
ATOM 1258 C C . VAL A 1 167 ? -0.479 -0.511 16.305 1.00 93.56 167 VAL A C 1
ATOM 1260 O O . VAL A 1 167 ? -1.599 -0.349 16.788 1.00 93.56 167 VAL A O 1
ATOM 1263 N N . THR A 1 168 ? 0.617 0.009 16.851 1.00 92.06 168 THR A N 1
ATOM 1264 C CA . THR A 1 168 ? 0.559 0.913 17.999 1.00 92.06 168 THR A CA 1
ATOM 1265 C C . THR A 1 168 ? 0.160 2.314 17.539 1.00 92.06 168 THR A C 1
ATOM 1267 O O . THR A 1 168 ? 0.901 2.984 16.817 1.00 92.06 168 THR A O 1
ATOM 1270 N N . VAL A 1 169 ? -1.005 2.777 17.986 1.00 90.38 169 VAL A N 1
ATOM 1271 C CA . VAL A 1 169 ? -1.551 4.111 17.718 1.00 90.38 169 VAL A CA 1
ATOM 1272 C C . VAL A 1 169 ? -1.718 4.828 19.054 1.00 90.38 169 VAL A C 1
ATOM 1274 O O . VAL A 1 169 ? -2.496 4.387 19.896 1.00 90.38 169 VAL A O 1
ATOM 1277 N N . GLN A 1 170 ? -0.968 5.913 19.275 1.00 87.88 170 GLN A N 1
ATOM 1278 C CA . GLN A 1 170 ? -1.046 6.724 20.505 1.00 87.88 170 GLN A CA 1
ATOM 1279 C C . GLN A 1 170 ? -0.968 5.879 21.800 1.00 87.88 170 GLN A C 1
ATOM 1281 O O . GLN A 1 170 ? -1.735 6.069 22.742 1.00 87.88 170 GLN A O 1
ATOM 1286 N N . GLY A 1 171 ? -0.055 4.900 21.827 1.00 87.31 171 GLY A N 1
ATOM 1287 C CA . GLY A 1 171 ? 0.165 4.011 22.977 1.00 87.31 171 GLY A CA 1
ATOM 1288 C C . GLY A 1 171 ? -0.831 2.853 23.119 1.00 87.31 171 GLY A C 1
ATOM 1289 O O . GLY A 1 171 ? -0.757 2.114 24.097 1.00 87.31 171 GLY A O 1
ATOM 1290 N N . ARG A 1 172 ? -1.752 2.665 22.165 1.00 90.12 172 ARG A N 1
ATOM 1291 C CA . ARG A 1 172 ? -2.714 1.552 22.146 1.00 90.12 172 ARG A CA 1
ATOM 1292 C C . ARG A 1 172 ? -2.445 0.617 20.977 1.00 90.12 172 ARG A C 1
ATOM 1294 O O . ARG A 1 172 ? -2.200 1.078 19.868 1.00 90.12 172 ARG A O 1
ATOM 1301 N N . ASN A 1 173 ? -2.553 -0.685 21.211 1.00 92.62 173 ASN A N 1
ATOM 1302 C CA . ASN A 1 173 ? -2.481 -1.679 20.145 1.00 92.62 173 ASN A CA 1
ATOM 1303 C C . ASN A 1 173 ? -3.835 -1.772 19.436 1.00 92.62 173 ASN A C 1
ATOM 1305 O O . ASN A 1 173 ? -4.836 -2.130 20.055 1.00 92.62 173 ASN A O 1
ATOM 1309 N N . VAL A 1 174 ? -3.858 -1.444 18.146 1.00 92.94 174 VAL A N 1
ATOM 1310 C CA . VAL A 1 174 ? -5.045 -1.512 17.290 1.00 92.94 174 VAL A CA 1
ATOM 1311 C C . VAL A 1 174 ? -4.894 -2.697 16.331 1.00 92.94 174 VAL A C 1
ATOM 1313 O O . VAL A 1 174 ? -3.913 -2.724 15.581 1.00 92.94 174 VAL A O 1
ATOM 1316 N N . PRO A 1 175 ? -5.822 -3.672 16.322 1.00 94.06 175 PRO A N 1
ATOM 1317 C CA . PRO A 1 175 ? -5.777 -4.802 15.396 1.00 94.06 175 PRO A CA 1
ATOM 1318 C C . PRO A 1 175 ? -5.804 -4.359 13.931 1.00 94.06 175 PRO A C 1
ATOM 1320 O O . PRO A 1 175 ? -6.530 -3.435 13.563 1.00 94.06 175 PRO A O 1
ATOM 1323 N N . ILE A 1 176 ? -5.037 -5.033 13.077 1.00 94.94 176 ILE A N 1
ATOM 1324 C CA . ILE A 1 176 ? -5.062 -4.831 11.625 1.00 94.94 176 ILE A CA 1
ATOM 1325 C C . ILE A 1 176 ? -6.223 -5.641 11.047 1.00 94.94 176 ILE A C 1
ATOM 1327 O O . ILE A 1 176 ? -6.308 -6.848 11.254 1.00 94.94 176 ILE A O 1
ATOM 1331 N N . HIS A 1 177 ? -7.097 -4.975 10.296 1.00 94.62 177 HIS A N 1
ATOM 1332 C CA . HIS A 1 177 ? -8.307 -5.574 9.728 1.00 94.62 177 HIS A CA 1
ATOM 1333 C C . HIS A 1 177 ? -8.171 -5.885 8.230 1.00 94.62 177 HIS A C 1
ATOM 1335 O O . HIS A 1 177 ? -8.862 -6.761 7.709 1.00 94.62 177 HIS A O 1
ATOM 1341 N N . ALA A 1 178 ? -7.269 -5.184 7.540 1.00 95.81 178 ALA A N 1
ATOM 1342 C CA . ALA A 1 178 ? -6.834 -5.502 6.186 1.00 95.81 178 ALA A CA 1
ATOM 1343 C C . ALA A 1 178 ? -5.384 -5.057 5.975 1.00 95.81 178 ALA A C 1
ATOM 1345 O O . ALA A 1 178 ? -4.948 -4.063 6.567 1.00 95.81 178 ALA A O 1
ATOM 1346 N N . VAL A 1 179 ? -4.653 -5.764 5.110 1.00 97.94 179 VAL A N 1
ATOM 1347 C CA . VAL A 1 179 ? -3.255 -5.441 4.797 1.00 97.94 179 VAL A CA 1
ATOM 1348 C C . VAL A 1 179 ? -2.996 -5.270 3.298 1.00 97.94 179 VAL A C 1
ATOM 1350 O O . VAL A 1 179 ? -3.481 -6.037 2.471 1.00 97.94 179 VAL A O 1
ATOM 1353 N N . GLY A 1 180 ? -2.222 -4.255 2.932 1.00 98.38 180 GLY A N 1
ATOM 1354 C CA . GLY A 1 180 ? -1.838 -3.951 1.560 1.00 98.38 180 GLY A CA 1
ATOM 1355 C C . GLY A 1 180 ? -0.337 -4.070 1.326 1.00 98.38 180 GLY A C 1
ATOM 1356 O O . GLY A 1 180 ? 0.442 -3.627 2.165 1.00 98.38 180 GLY A O 1
ATOM 1357 N N . TYR A 1 181 ? 0.058 -4.583 0.163 1.00 98.81 181 TYR A N 1
ATOM 1358 C CA . TYR A 1 181 ? 1.410 -4.424 -0.379 1.00 98.81 181 TYR A CA 1
ATOM 1359 C C . TYR A 1 181 ? 1.374 -3.627 -1.679 1.00 98.81 181 TYR A C 1
ATOM 1361 O O . TYR A 1 181 ? 0.579 -3.927 -2.576 1.00 98.81 181 TYR A O 1
ATOM 1369 N N . VAL A 1 182 ? 2.251 -2.632 -1.797 1.00 98.62 182 VAL A N 1
ATOM 1370 C CA . VAL A 1 182 ? 2.409 -1.812 -3.001 1.00 98.62 182 VAL A CA 1
ATOM 1371 C C . VAL A 1 182 ? 3.891 -1.639 -3.312 1.00 98.62 182 VAL A C 1
ATOM 1373 O O . VAL A 1 182 ? 4.653 -1.194 -2.456 1.00 98.62 182 VAL A O 1
ATOM 1376 N N . GLY A 1 183 ? 4.298 -1.980 -4.537 1.00 97.69 183 GLY A N 1
ATOM 1377 C CA . GLY A 1 183 ? 5.688 -1.841 -4.967 1.00 97.69 183 GLY A CA 1
ATOM 1378 C C . GLY A 1 183 ? 6.117 -2.854 -6.027 1.00 97.69 183 GLY A C 1
ATOM 1379 O O . GLY A 1 183 ? 5.325 -3.295 -6.868 1.00 97.69 183 GLY A O 1
ATOM 1380 N N . LEU A 1 184 ? 7.406 -3.192 -6.004 1.00 97.12 184 LEU A N 1
ATOM 1381 C CA . LEU A 1 184 ? 8.042 -4.129 -6.928 1.00 97.12 184 LEU A CA 1
ATOM 1382 C C . LEU A 1 184 ? 7.683 -5.588 -6.601 1.00 97.12 184 LEU A C 1
ATOM 1384 O O . LEU A 1 184 ? 7.666 -5.998 -5.454 1.00 97.12 184 LEU A O 1
ATOM 1388 N N . ASN A 1 185 ? 7.459 -6.424 -7.615 1.00 97.94 185 ASN A N 1
ATOM 1389 C CA . ASN A 1 185 ? 7.200 -7.845 -7.386 1.00 97.94 185 ASN A CA 1
ATOM 1390 C C . ASN A 1 185 ? 8.478 -8.691 -7.484 1.00 97.94 185 ASN A C 1
ATOM 1392 O O . ASN A 1 185 ? 8.787 -9.208 -8.556 1.00 97.94 185 ASN A O 1
ATOM 1396 N N . ARG A 1 186 ? 9.164 -8.890 -6.356 1.00 97.81 186 ARG A N 1
ATOM 1397 C CA . ARG A 1 186 ? 10.396 -9.693 -6.279 1.00 97.81 186 ARG A CA 1
ATOM 1398 C C . ARG A 1 186 ? 10.184 -11.202 -6.421 1.00 97.81 186 ARG A C 1
ATOM 1400 O O . ARG A 1 186 ? 11.135 -11.919 -6.716 1.00 97.81 186 ARG A O 1
ATOM 1407 N N . LEU A 1 187 ? 8.946 -11.703 -6.322 1.00 98.38 187 LEU A N 1
ATOM 1408 C CA . LEU A 1 187 ? 8.647 -13.116 -6.619 1.00 98.38 187 LEU A CA 1
ATOM 1409 C C . LEU A 1 187 ? 8.859 -13.435 -8.107 1.00 98.38 187 LEU A C 1
ATOM 1411 O O . LEU A 1 187 ? 9.093 -14.585 -8.470 1.00 98.38 187 LEU A O 1
ATOM 1415 N N . LEU A 1 188 ? 8.783 -12.428 -8.988 1.00 96.94 188 LEU A N 1
ATOM 1416 C CA . LEU A 1 188 ? 9.154 -12.592 -10.398 1.00 96.94 188 LEU A CA 1
ATOM 1417 C C . LEU A 1 188 ? 10.669 -12.737 -10.591 1.00 96.94 188 LEU A C 1
ATOM 1419 O O . LEU A 1 188 ? 11.087 -13.263 -11.619 1.00 96.94 188 LEU A O 1
ATOM 1423 N N . ASP A 1 189 ? 11.454 -12.316 -9.599 1.00 96.19 189 ASP A N 1
ATOM 1424 C CA . ASP A 1 189 ? 12.916 -12.317 -9.606 1.00 96.19 189 ASP A CA 1
ATOM 1425 C C . ASP A 1 189 ? 13.506 -13.443 -8.733 1.00 96.19 189 ASP A C 1
ATOM 1427 O O . ASP A 1 189 ? 14.707 -13.463 -8.472 1.00 96.19 189 ASP A O 1
ATOM 1431 N N . GLY A 1 190 ? 12.673 -14.390 -8.285 1.00 96.75 190 GLY A N 1
ATOM 1432 C CA . GLY A 1 190 ? 13.102 -15.584 -7.551 1.00 96.75 190 GLY A CA 1
ATOM 1433 C C . GLY A 1 190 ? 12.971 -15.518 -6.028 1.00 96.75 190 GLY A C 1
ATOM 1434 O O . GLY A 1 190 ? 13.330 -16.495 -5.368 1.00 96.75 190 GLY A O 1
ATOM 1435 N N . HIS A 1 191 ? 12.437 -14.428 -5.460 1.00 97.94 191 HIS A N 1
ATOM 1436 C CA . HIS A 1 191 ? 12.097 -14.400 -4.032 1.00 97.94 191 HIS A CA 1
ATOM 1437 C C . HIS A 1 191 ? 10.959 -15.379 -3.721 1.00 97.94 191 HIS A C 1
ATOM 1439 O O . HIS A 1 191 ? 9.993 -15.484 -4.481 1.00 97.94 191 HIS A O 1
ATOM 1445 N N . ASN A 1 192 ? 11.051 -16.075 -2.590 1.00 97.56 192 ASN A N 1
ATOM 1446 C CA . ASN A 1 192 ? 10.035 -17.024 -2.144 1.00 97.56 192 ASN A CA 1
ATOM 1447 C C . ASN A 1 192 ? 9.316 -16.474 -0.919 1.00 97.56 192 ASN A C 1
ATOM 1449 O O . ASN A 1 192 ? 9.953 -15.991 0.010 1.00 97.56 192 ASN A O 1
ATOM 1453 N N . LEU A 1 193 ? 7.989 -16.607 -0.900 1.00 97.56 193 LEU A N 1
ATOM 1454 C CA . LEU A 1 193 ? 7.201 -16.236 0.270 1.00 97.56 193 LEU A CA 1
ATOM 1455 C C . LEU A 1 193 ? 7.560 -17.132 1.466 1.00 97.56 193 LEU A C 1
ATOM 1457 O O . LEU A 1 193 ? 7.799 -18.333 1.281 1.00 97.56 193 LEU A O 1
ATOM 1461 N N . PRO A 1 194 ? 7.552 -16.584 2.692 1.00 96.06 194 PRO A N 1
ATOM 1462 C CA . PRO A 1 194 ? 7.806 -17.367 3.884 1.00 96.06 194 PRO A CA 1
ATOM 1463 C C . PRO A 1 194 ? 6.636 -18.320 4.153 1.00 96.06 194 PRO A C 1
ATOM 1465 O O . PRO A 1 194 ? 5.561 -18.235 3.555 1.00 96.06 194 PRO A O 1
ATOM 1468 N N . THR A 1 195 ? 6.831 -19.236 5.099 1.00 94.00 195 THR A N 1
ATOM 1469 C CA . THR A 1 195 ? 5.725 -20.076 5.578 1.00 94.00 195 THR A CA 1
ATOM 1470 C C . THR A 1 195 ? 4.670 -19.204 6.263 1.00 94.00 195 THR A C 1
ATOM 1472 O O . THR A 1 195 ? 5.008 -18.254 6.968 1.00 94.00 195 THR A O 1
ATOM 1475 N N . ALA A 1 196 ? 3.391 -19.526 6.053 1.00 92.94 196 ALA A N 1
ATOM 1476 C CA . ALA A 1 196 ? 2.281 -18.822 6.687 1.00 92.94 196 ALA A CA 1
ATOM 1477 C C . ALA A 1 196 ? 2.418 -18.827 8.219 1.00 92.94 196 ALA A C 1
ATOM 1479 O O . ALA A 1 196 ? 2.730 -19.857 8.816 1.00 92.94 196 ALA A O 1
ATOM 1480 N N . SER A 1 197 ? 2.132 -17.689 8.855 1.00 83.31 197 SER A N 1
ATOM 1481 C CA . SER A 1 197 ? 2.382 -17.462 10.288 1.00 83.31 197 SER A CA 1
ATOM 1482 C C . SER A 1 197 ? 1.497 -18.296 11.233 1.00 83.31 197 SER A C 1
ATOM 1484 O O . SER A 1 197 ? 1.662 -18.210 12.446 1.00 83.31 197 SER A O 1
ATOM 1486 N N . GLY A 1 198 ? 0.520 -19.050 10.709 1.00 77.94 198 GLY A N 1
ATOM 1487 C CA . GLY A 1 198 ? -0.411 -19.888 11.481 1.00 77.94 198 GLY A CA 1
ATOM 1488 C C . GLY A 1 198 ? -1.427 -19.127 12.349 1.00 77.94 198 GLY A C 1
ATOM 1489 O O . GLY A 1 198 ? -2.190 -19.759 13.075 1.00 77.94 198 GLY A O 1
ATOM 1490 N N . GLY A 1 199 ? -1.432 -17.791 12.296 1.00 85.81 199 GLY A N 1
ATOM 1491 C CA . GLY A 1 199 ? -2.387 -16.938 13.007 1.00 85.81 199 GLY A CA 1
ATOM 1492 C C . GLY A 1 199 ? -3.721 -16.781 12.270 1.00 85.81 199 GLY A C 1
ATOM 1493 O O . GLY A 1 199 ? -4.051 -17.541 11.360 1.00 85.81 199 GLY A O 1
ATOM 1494 N N . GLN A 1 200 ? -4.501 -15.770 12.658 1.00 88.62 200 GLN A N 1
ATOM 1495 C CA . GLN A 1 200 ? -5.761 -15.474 11.983 1.00 88.62 200 GLN A CA 1
ATOM 1496 C C . GLN A 1 200 ? -5.490 -14.657 10.721 1.00 88.62 200 GLN A C 1
ATOM 1498 O O . GLN A 1 200 ? -5.212 -13.461 10.794 1.00 88.62 200 GLN A O 1
ATOM 1503 N N . ALA A 1 201 ? -5.599 -15.300 9.561 1.00 92.88 201 ALA A N 1
ATOM 1504 C CA . ALA A 1 201 ? -5.479 -14.620 8.283 1.00 92.88 201 ALA A CA 1
ATOM 1505 C C . ALA A 1 201 ? -6.521 -13.498 8.136 1.00 92.88 201 ALA A C 1
ATOM 1507 O O . ALA A 1 201 ? -7.660 -13.603 8.603 1.00 92.88 201 ALA A O 1
ATOM 1508 N N . ILE A 1 202 ? -6.130 -12.426 7.450 1.00 93.62 202 ILE A N 1
ATOM 1509 C CA . ILE A 1 202 ? -6.962 -11.239 7.228 1.00 93.62 202 ILE A CA 1
ATOM 1510 C C . ILE A 1 202 ? -7.067 -10.911 5.732 1.00 93.62 202 ILE A C 1
ATOM 1512 O O . ILE A 1 202 ? -6.210 -11.334 4.947 1.00 93.62 202 ILE A O 1
ATOM 1516 N N . PRO A 1 203 ? -8.098 -10.161 5.300 1.00 94.81 203 PRO A N 1
ATOM 1517 C CA . PRO A 1 203 ? -8.189 -9.666 3.931 1.00 94.81 203 PRO A CA 1
ATOM 1518 C C . PRO A 1 203 ? -6.945 -8.884 3.506 1.00 94.81 203 PRO A C 1
ATOM 1520 O O . PRO A 1 203 ? -6.351 -8.143 4.295 1.00 94.81 203 PRO A O 1
ATOM 1523 N N . SER A 1 204 ? -6.569 -9.021 2.237 1.00 96.00 204 SER A N 1
ATOM 1524 C CA . SER A 1 204 ? -5.367 -8.387 1.699 1.00 96.00 204 SER A CA 1
ATOM 1525 C C . SER A 1 204 ? -5.584 -7.730 0.339 1.00 96.00 204 SER A C 1
ATOM 1527 O O . SER A 1 204 ? -6.566 -7.992 -0.351 1.00 96.00 204 SER A O 1
ATOM 1529 N N . PHE A 1 205 ? -4.670 -6.856 -0.074 1.00 97.12 205 PHE A N 1
ATOM 1530 C CA . PHE A 1 205 ? -4.570 -6.393 -1.457 1.00 97.12 205 PHE A CA 1
ATOM 1531 C C . PHE A 1 205 ? -3.108 -6.217 -1.872 1.00 97.12 205 PHE A C 1
ATOM 1533 O O . PHE A 1 205 ? -2.256 -5.870 -1.059 1.00 97.12 205 PHE A O 1
ATOM 1540 N N . VAL A 1 206 ? -2.805 -6.462 -3.147 1.00 98.31 206 VAL A N 1
ATOM 1541 C CA . VAL A 1 206 ? -1.436 -6.436 -3.676 1.00 98.31 206 VAL A CA 1
ATOM 1542 C C . VAL A 1 206 ? -1.395 -5.680 -4.997 1.00 98.31 206 VAL A C 1
ATOM 1544 O O . VAL A 1 206 ? -1.816 -6.196 -6.039 1.00 98.31 206 VAL A O 1
ATOM 1547 N N . ILE A 1 207 ? -0.838 -4.471 -4.974 1.00 98.12 207 ILE A N 1
ATOM 1548 C CA . ILE A 1 207 ? -0.626 -3.635 -6.159 1.00 98.12 207 ILE A CA 1
ATOM 1549 C C . ILE A 1 207 ? 0.835 -3.755 -6.576 1.00 98.12 207 ILE A C 1
ATOM 1551 O O . ILE A 1 207 ? 1.687 -2.945 -6.225 1.00 98.12 207 ILE A O 1
ATOM 1555 N N . ALA A 1 208 ? 1.108 -4.820 -7.321 1.00 97.88 208 ALA A N 1
ATOM 1556 C CA . ALA A 1 208 ? 2.408 -5.115 -7.902 1.00 97.88 208 ALA A CA 1
ATOM 1557 C C . ALA A 1 208 ? 2.203 -5.883 -9.213 1.00 97.88 208 ALA A C 1
ATOM 1559 O O . ALA A 1 208 ? 1.173 -6.531 -9.402 1.00 97.88 208 ALA A O 1
ATOM 1560 N N . ARG A 1 209 ? 3.164 -5.819 -10.139 1.00 96.56 209 ARG A N 1
ATOM 1561 C CA . ARG A 1 209 ? 3.071 -6.504 -11.441 1.00 96.56 209 ARG A CA 1
ATOM 1562 C C . ARG A 1 209 ? 2.753 -7.991 -11.260 1.00 96.56 209 ARG A C 1
ATOM 1564 O O . ARG A 1 209 ? 3.452 -8.658 -10.516 1.00 96.56 209 ARG A O 1
ATOM 1571 N N . ALA A 1 210 ? 1.777 -8.520 -11.995 1.00 97.00 210 ALA A N 1
ATOM 1572 C CA . ALA A 1 210 ? 1.401 -9.938 -12.014 1.00 97.00 210 ALA A CA 1
ATOM 1573 C C . ALA A 1 210 ? 1.130 -10.549 -10.623 1.00 97.00 210 ALA A C 1
ATOM 1575 O O . ALA A 1 210 ? 1.309 -11.754 -10.429 1.00 97.00 210 ALA A O 1
ATOM 1576 N N . SER A 1 211 ? 0.700 -9.731 -9.654 1.00 97.94 211 SER A N 1
ATOM 1577 C CA . SER A 1 211 ? 0.518 -10.174 -8.275 1.00 97.94 211 SER A CA 1
ATOM 1578 C C . SER A 1 211 ? -0.540 -11.264 -8.102 1.00 97.94 211 SER A C 1
ATOM 1580 O O . SER A 1 211 ? -0.421 -12.078 -7.191 1.00 97.94 211 SER A O 1
ATOM 1582 N N . GLU A 1 212 ? -1.534 -11.355 -8.990 1.00 96.75 212 GLU A N 1
ATOM 1583 C CA . GLU A 1 212 ? -2.503 -12.456 -8.949 1.00 96.75 212 GLU A CA 1
ATOM 1584 C C . GLU A 1 212 ? -1.818 -13.803 -9.178 1.00 96.75 212 GLU A C 1
ATOM 1586 O O . GLU A 1 212 ? -2.117 -14.765 -8.482 1.00 96.75 212 GLU A O 1
ATOM 1591 N N . ARG A 1 213 ? -0.866 -13.873 -10.114 1.00 96.44 213 ARG A N 1
ATOM 1592 C CA . ARG A 1 213 ? -0.144 -15.113 -10.414 1.00 96.44 213 ARG A CA 1
ATOM 1593 C C . ARG A 1 213 ? 0.850 -15.474 -9.311 1.00 96.44 213 ARG A C 1
ATOM 1595 O O . ARG A 1 213 ? 1.027 -16.656 -9.043 1.00 96.44 213 ARG A O 1
ATOM 1602 N N . THR A 1 214 ? 1.527 -14.488 -8.724 1.00 97.56 214 THR A N 1
ATOM 1603 C CA . THR A 1 214 ? 2.649 -14.749 -7.807 1.00 97.56 214 THR A CA 1
ATOM 1604 C C . THR A 1 214 ? 2.240 -14.779 -6.335 1.00 97.56 214 THR A C 1
ATOM 1606 O O . THR A 1 214 ? 2.734 -15.623 -5.601 1.00 97.56 214 THR A O 1
ATOM 1609 N N . PHE A 1 215 ? 1.328 -13.905 -5.898 1.00 98.06 215 PHE A N 1
ATOM 1610 C CA . PHE A 1 215 ? 0.857 -13.852 -4.506 1.00 98.06 215 PHE A CA 1
ATOM 1611 C C . PHE A 1 215 ? -0.478 -14.574 -4.319 1.00 98.06 215 PHE A C 1
ATOM 1613 O O . PHE A 1 215 ? -0.685 -15.209 -3.289 1.00 98.06 215 PHE A O 1
ATOM 1620 N N . GLY A 1 216 ? -1.386 -14.480 -5.298 1.00 96.00 216 GLY A N 1
ATOM 1621 C CA . GLY A 1 216 ? -2.776 -14.936 -5.177 1.00 96.00 216 GLY A CA 1
ATOM 1622 C C . GLY A 1 216 ? -2.936 -16.366 -4.640 1.00 96.00 216 GLY A C 1
ATOM 1623 O O . GLY A 1 216 ? -3.629 -16.539 -3.635 1.00 96.00 216 GLY A O 1
ATOM 1624 N N . PRO A 1 217 ? -2.295 -17.389 -5.244 1.00 95.56 217 PRO A N 1
ATOM 1625 C CA . PRO A 1 217 ? -2.389 -18.767 -4.768 1.00 95.56 217 PRO A CA 1
ATOM 1626 C C . PRO A 1 217 ? -1.918 -18.941 -3.323 1.00 95.56 217 PRO A C 1
ATOM 1628 O O . PRO A 1 217 ? -2.633 -19.538 -2.525 1.00 95.56 217 PRO A O 1
ATOM 1631 N N . ALA A 1 218 ? -0.759 -18.375 -2.973 1.00 96.12 218 ALA A N 1
ATOM 1632 C CA . ALA A 1 218 ? -0.188 -18.490 -1.634 1.00 96.12 218 ALA A CA 1
ATOM 1633 C C . ALA A 1 218 ? -1.032 -17.760 -0.579 1.00 96.12 218 ALA A C 1
ATOM 1635 O O . ALA A 1 218 ? -1.232 -18.287 0.510 1.00 96.12 218 ALA A O 1
ATOM 1636 N N . LEU A 1 219 ? -1.578 -16.583 -0.906 1.00 95.94 219 LEU A N 1
ATOM 1637 C CA . LEU A 1 219 ? -2.480 -15.846 -0.016 1.00 95.94 219 LEU A CA 1
ATOM 1638 C C . LEU A 1 219 ? -3.746 -16.651 0.279 1.00 95.94 219 LEU A C 1
ATOM 1640 O O . LEU A 1 219 ? -4.085 -16.828 1.446 1.00 95.94 219 LEU A O 1
ATOM 1644 N N . ARG A 1 220 ? -4.397 -17.197 -0.757 1.00 94.38 220 ARG A N 1
ATOM 1645 C CA . ARG A 1 220 ? -5.592 -18.040 -0.592 1.00 94.38 220 ARG A CA 1
ATOM 1646 C C . ARG A 1 220 ? -5.286 -19.317 0.185 1.00 94.38 220 ARG A C 1
ATOM 1648 O O . ARG A 1 220 ? -6.049 -19.682 1.072 1.00 94.38 220 ARG A O 1
ATOM 1655 N N . GLN A 1 221 ? -4.157 -19.966 -0.100 1.00 94.00 221 GLN A N 1
ATOM 1656 C CA . GLN A 1 221 ? -3.710 -21.153 0.634 1.00 94.00 221 GLN A CA 1
ATOM 1657 C C . GLN A 1 221 ? -3.443 -20.848 2.114 1.00 94.00 221 GLN A C 1
ATOM 1659 O O . GLN A 1 221 ? -3.759 -21.665 2.972 1.00 94.00 221 GLN A O 1
ATOM 1664 N N . ALA A 1 222 ? -2.902 -19.667 2.416 1.00 93.31 222 ALA A N 1
ATOM 1665 C CA . ALA A 1 222 ? -2.694 -19.189 3.778 1.00 93.31 222 ALA A CA 1
ATOM 1666 C C . ALA A 1 222 ? -3.985 -18.685 4.453 1.00 93.31 222 ALA A C 1
ATOM 1668 O O . ALA A 1 222 ? -3.930 -18.153 5.557 1.00 93.31 222 ALA A O 1
ATOM 1669 N N . GLY A 1 223 ? -5.137 -18.805 3.788 1.00 91.81 223 GLY A N 1
ATOM 1670 C CA . GLY A 1 223 ? -6.426 -18.351 4.291 1.00 91.81 223 GLY A CA 1
ATOM 1671 C C . GLY A 1 223 ? -6.665 -16.847 4.160 1.00 91.81 223 GLY A C 1
ATOM 1672 O O . GLY A 1 223 ? -7.712 -16.390 4.587 1.00 91.81 223 GLY A O 1
ATOM 1673 N N . SER A 1 224 ? -5.767 -16.053 3.574 1.00 93.56 224 SER A N 1
ATOM 1674 C CA . SER A 1 224 ? -6.028 -14.632 3.307 1.00 93.56 224 SER A CA 1
ATOM 1675 C C . SER A 1 224 ? -6.954 -14.471 2.098 1.00 93.56 224 SER A C 1
ATOM 1677 O O . SER A 1 224 ? -6.816 -15.175 1.097 1.00 93.56 224 SER A O 1
ATOM 1679 N N . PHE A 1 225 ? -7.876 -13.505 2.160 1.00 91.69 225 PHE A N 1
ATOM 1680 C CA . PHE A 1 225 ? -8.764 -13.166 1.045 1.00 91.69 225 PHE A CA 1
ATOM 1681 C C . PHE A 1 225 ? -8.215 -11.956 0.260 1.00 91.69 225 PHE A C 1
ATOM 1683 O O . PHE A 1 225 ? -8.357 -10.820 0.730 1.00 91.69 225 PHE A O 1
ATOM 1690 N N . PRO A 1 226 ? -7.594 -12.144 -0.923 1.00 92.94 226 PRO A N 1
ATOM 1691 C CA . PRO A 1 226 ? -7.073 -11.038 -1.721 1.00 92.94 226 PRO A CA 1
ATOM 1692 C C . PRO A 1 226 ? -8.209 -10.260 -2.409 1.00 92.94 226 PRO A C 1
ATOM 1694 O O . PRO A 1 226 ? -8.757 -10.676 -3.430 1.00 92.94 226 PRO A O 1
ATOM 1697 N N . LEU A 1 227 ? -8.542 -9.087 -1.870 1.00 93.12 227 LEU A N 1
ATOM 1698 C CA . LEU A 1 227 ? -9.556 -8.160 -2.383 1.00 93.12 227 LEU A CA 1
ATOM 1699 C C . LEU A 1 227 ? -9.192 -7.646 -3.781 1.00 93.12 227 LEU A C 1
ATOM 1701 O O . LEU A 1 227 ? -10.035 -7.587 -4.685 1.00 93.12 227 LEU A O 1
ATOM 1705 N N . VAL A 1 228 ? -7.924 -7.262 -3.955 1.00 94.38 228 VAL A N 1
ATOM 1706 C CA . VAL A 1 228 ? -7.392 -6.714 -5.204 1.00 94.38 228 VAL A CA 1
ATOM 1707 C C . VAL A 1 228 ? -5.986 -7.237 -5.458 1.00 94.38 228 VAL A C 1
ATOM 1709 O O . VAL A 1 228 ? -5.114 -7.188 -4.597 1.00 94.38 228 VAL A O 1
ATOM 1712 N N . THR A 1 229 ? -5.786 -7.703 -6.680 1.00 96.31 229 THR A N 1
ATOM 1713 C CA . THR A 1 229 ? -4.534 -8.198 -7.254 1.00 96.31 229 THR A CA 1
ATOM 1714 C C . THR A 1 229 ? -4.477 -7.762 -8.713 1.00 96.31 229 THR A C 1
ATOM 1716 O O . THR A 1 229 ? -5.458 -7.252 -9.265 1.00 96.31 229 THR A O 1
ATOM 1719 N N . VAL A 1 230 ? -3.328 -7.964 -9.347 1.00 96.38 230 VAL A N 1
ATOM 1720 C CA . VAL A 1 230 ? -3.020 -7.497 -10.696 1.00 96.38 230 VAL A CA 1
ATOM 1721 C C . VAL A 1 230 ? -2.637 -8.686 -11.574 1.00 96.38 230 VAL A C 1
ATOM 1723 O O . VAL A 1 230 ? -1.806 -9.506 -11.193 1.00 96.38 230 VAL A O 1
ATOM 1726 N N . HIS A 1 231 ? -3.204 -8.772 -12.776 1.00 94.19 231 HIS A N 1
ATOM 1727 C CA . HIS A 1 231 ? -2.874 -9.811 -13.755 1.00 94.19 231 HIS A CA 1
ATOM 1728 C C . HIS A 1 231 ? -1.607 -9.469 -14.560 1.00 94.19 231 HIS A C 1
ATOM 1730 O O . HIS A 1 231 ? -0.776 -10.336 -14.814 1.00 94.19 231 HIS A O 1
ATOM 1736 N N . GLY A 1 232 ? -1.442 -8.199 -14.942 1.00 91.31 232 GLY A N 1
ATOM 1737 C CA . GLY A 1 232 ? -0.370 -7.734 -15.828 1.00 91.31 232 GLY A CA 1
ATOM 1738 C C . GLY A 1 232 ? 0.543 -6.684 -15.197 1.00 91.31 232 GLY A C 1
ATOM 1739 O O . GLY A 1 232 ? 1.000 -6.820 -14.066 1.00 91.31 232 GLY A O 1
ATOM 1740 N N . THR A 1 233 ? 0.840 -5.628 -15.946 1.00 91.62 233 THR A N 1
ATOM 1741 C CA . THR A 1 233 ? 1.597 -4.467 -15.460 1.00 91.62 233 THR A CA 1
ATOM 1742 C C . THR A 1 233 ? 0.678 -3.471 -14.764 1.00 91.62 233 THR A C 1
ATOM 1744 O O . THR A 1 233 ? -0.455 -3.263 -15.195 1.00 91.62 233 THR A O 1
ATOM 1747 N N . VAL A 1 234 ? 1.185 -2.811 -13.730 1.00 94.88 234 VAL A N 1
ATOM 1748 C CA . VAL A 1 234 ? 0.476 -1.763 -12.992 1.00 94.88 234 VAL A CA 1
ATOM 1749 C C . VAL A 1 234 ? 1.467 -0.668 -12.618 1.00 94.88 234 VAL A C 1
ATOM 1751 O O . VAL A 1 234 ? 2.641 -0.968 -12.402 1.00 94.88 234 VAL A O 1
ATOM 1754 N N . ALA A 1 235 ? 1.002 0.574 -12.522 1.00 93.25 235 ALA A N 1
ATOM 1755 C CA . ALA A 1 235 ? 1.700 1.621 -11.785 1.00 93.25 235 ALA A CA 1
ATOM 1756 C C . ALA A 1 235 ? 1.303 1.531 -10.294 1.00 93.25 235 ALA A C 1
ATOM 1758 O O . ALA A 1 235 ? 0.136 1.782 -9.971 1.00 93.25 235 ALA A O 1
ATOM 1759 N N . PRO A 1 236 ? 2.210 1.132 -9.382 1.00 93.12 236 PRO A N 1
ATOM 1760 C CA . PRO A 1 236 ? 1.885 0.914 -7.974 1.00 93.12 236 PRO A CA 1
ATOM 1761 C C . PRO A 1 236 ? 1.968 2.233 -7.189 1.00 93.12 236 PRO A C 1
ATOM 1763 O O . PRO A 1 236 ? 2.821 2.435 -6.334 1.00 93.12 236 PRO A O 1
ATOM 1766 N N . GLU A 1 237 ? 1.086 3.171 -7.529 1.00 94.88 237 GLU A N 1
ATOM 1767 C CA . GLU A 1 237 ? 1.086 4.539 -7.001 1.00 94.88 237 GLU A CA 1
ATOM 1768 C C . GLU A 1 237 ? -0.051 4.774 -5.992 1.00 94.88 237 GLU A C 1
ATOM 1770 O O . GLU A 1 237 ? -1.045 4.039 -5.925 1.00 94.88 237 GLU A O 1
ATOM 1775 N N . GLY A 1 238 ? 0.069 5.851 -5.216 1.00 96.94 238 GLY A N 1
ATOM 1776 C CA . GLY A 1 238 ? -0.753 6.133 -4.043 1.00 96.94 238 GLY A CA 1
ATOM 1777 C C . GLY A 1 238 ? -2.251 6.296 -4.306 1.00 96.94 238 GLY A C 1
ATOM 1778 O O . GLY A 1 238 ? -3.046 6.066 -3.398 1.00 96.94 238 GLY A O 1
ATOM 1779 N N . TYR A 1 239 ? -2.679 6.639 -5.527 1.00 96.56 239 TYR A N 1
ATOM 1780 C CA . TYR A 1 239 ? -4.112 6.768 -5.828 1.00 96.56 239 TYR A CA 1
ATOM 1781 C C . TYR A 1 239 ? -4.834 5.421 -5.779 1.00 96.56 239 TYR A C 1
ATOM 1783 O O . TYR A 1 239 ? -6.019 5.384 -5.459 1.00 96.56 239 TYR A O 1
ATOM 1791 N N . THR A 1 240 ? -4.131 4.311 -6.027 1.00 95.25 240 THR A N 1
ATOM 1792 C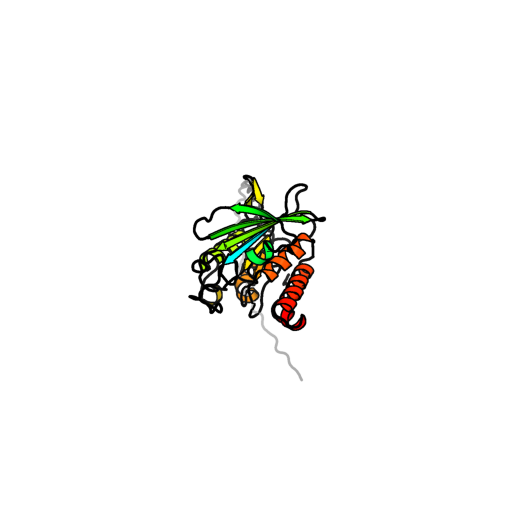 CA . THR A 1 240 ? -4.705 2.968 -5.867 1.00 95.25 240 THR A CA 1
ATOM 1793 C C . THR A 1 240 ? -4.935 2.643 -4.392 1.00 95.25 240 THR A C 1
ATOM 1795 O O . THR A 1 240 ? -6.017 2.181 -4.033 1.00 95.25 240 THR A O 1
ATOM 1798 N N . ILE A 1 241 ? -3.974 2.981 -3.523 1.00 97.56 241 ILE A N 1
ATOM 1799 C CA . ILE A 1 241 ? -4.086 2.840 -2.063 1.00 97.56 241 ILE A CA 1
ATOM 1800 C C . ILE A 1 241 ? -5.237 3.699 -1.540 1.00 97.56 241 ILE A C 1
ATOM 1802 O O . ILE A 1 241 ? -6.092 3.221 -0.798 1.00 97.56 241 ILE A O 1
ATOM 1806 N N . LEU A 1 242 ? -5.285 4.965 -1.959 1.00 97.12 242 LEU A N 1
ATOM 1807 C CA . LEU A 1 242 ? -6.311 5.911 -1.538 1.00 97.12 242 LEU A CA 1
ATOM 1808 C C . LEU A 1 242 ? -7.713 5.450 -1.961 1.00 97.12 242 LEU A C 1
ATOM 1810 O O . LEU A 1 242 ? -8.647 5.543 -1.166 1.00 97.12 242 LEU A O 1
ATOM 1814 N N . ALA A 1 243 ? -7.862 4.930 -3.182 1.00 96.25 243 ALA A N 1
ATOM 1815 C CA . ALA A 1 243 ? -9.120 4.379 -3.679 1.00 96.25 243 ALA A CA 1
ATOM 1816 C C . ALA A 1 243 ? -9.564 3.149 -2.876 1.00 96.25 243 ALA A C 1
ATOM 1818 O O . ALA A 1 243 ? -10.721 3.077 -2.461 1.00 96.25 243 ALA A O 1
ATOM 1819 N N . ALA A 1 244 ? -8.638 2.221 -2.607 1.00 95.12 244 ALA A N 1
ATOM 1820 C CA . ALA A 1 244 ? -8.896 1.034 -1.796 1.00 95.12 244 ALA A CA 1
ATOM 1821 C C . ALA A 1 244 ? -9.362 1.424 -0.388 1.00 95.12 244 ALA A C 1
ATOM 1823 O O . ALA A 1 244 ? -10.408 0.975 0.074 1.00 95.12 244 ALA A O 1
ATOM 1824 N N . ALA A 1 245 ? -8.612 2.315 0.266 1.00 95.94 245 ALA A N 1
ATOM 1825 C CA . ALA A 1 245 ? -8.893 2.774 1.617 1.00 95.94 245 ALA A CA 1
ATOM 1826 C C . ALA A 1 245 ? -10.231 3.511 1.719 1.00 95.94 245 ALA A C 1
ATOM 1828 O O . ALA A 1 245 ? -10.982 3.282 2.663 1.00 95.94 245 ALA A O 1
ATOM 1829 N N . ARG A 1 246 ? -10.559 4.371 0.744 1.00 95.62 246 ARG A N 1
ATOM 1830 C CA . ARG A 1 246 ? -11.862 5.054 0.688 1.00 95.62 246 ARG A CA 1
ATOM 1831 C C . ARG A 1 246 ? -13.001 4.054 0.528 1.00 95.62 246 ARG A C 1
ATOM 1833 O O . ARG A 1 246 ? -13.931 4.090 1.319 1.00 95.62 246 ARG A O 1
ATOM 1840 N N . ALA A 1 247 ? -12.900 3.134 -0.429 1.00 94.75 247 ALA A N 1
ATOM 1841 C CA . ALA A 1 247 ? -13.956 2.159 -0.670 1.00 94.75 247 ALA A CA 1
ATOM 1842 C C . ALA A 1 247 ? -14.146 1.196 0.513 1.00 94.75 247 ALA A C 1
ATOM 1844 O O . ALA A 1 247 ? -15.277 0.867 0.857 1.00 94.75 247 ALA A O 1
ATOM 1845 N N . MET A 1 248 ? -13.060 0.788 1.175 1.00 92.75 248 MET A N 1
ATOM 1846 C CA . MET A 1 248 ? -13.148 0.048 2.432 1.00 92.75 248 MET A CA 1
ATOM 1847 C C . MET A 1 248 ? -13.836 0.889 3.508 1.00 92.75 248 MET A C 1
ATOM 1849 O O . MET A 1 248 ? -14.781 0.406 4.113 1.00 92.75 248 MET A O 1
ATOM 1853 N N . ALA A 1 249 ? -13.450 2.155 3.698 1.00 92.44 249 ALA A N 1
ATOM 1854 C CA . ALA A 1 249 ? -14.047 3.031 4.709 1.00 92.44 249 ALA A CA 1
ATOM 1855 C C . ALA A 1 249 ? -15.531 3.358 4.470 1.00 92.44 249 ALA A C 1
ATOM 1857 O O . ALA A 1 249 ? -16.281 3.541 5.429 1.00 92.44 249 ALA A O 1
ATOM 1858 N N . ASP A 1 250 ? -15.939 3.416 3.203 1.00 92.06 250 ASP A N 1
ATOM 1859 C CA . ASP A 1 250 ? -17.321 3.599 2.740 1.00 92.06 250 ASP A CA 1
ATOM 1860 C C . ASP A 1 250 ? -18.097 2.277 2.670 1.00 92.06 250 ASP A C 1
ATOM 1862 O O . ASP A 1 250 ? -19.210 2.220 2.150 1.00 92.06 250 ASP A O 1
ATOM 1866 N N . ASN A 1 251 ? -17.509 1.204 3.192 1.00 89.12 251 ASN A N 1
ATOM 1867 C CA . ASN A 1 251 ? -18.166 -0.071 3.375 1.00 89.12 251 ASN A CA 1
ATOM 1868 C C . ASN A 1 251 ? -18.595 -0.789 2.084 1.00 89.12 251 ASN A C 1
ATOM 1870 O O . ASN A 1 251 ? -19.594 -1.511 2.041 1.00 89.12 251 ASN A O 1
ATOM 1874 N N . TYR A 1 252 ? -17.842 -0.595 1.000 1.00 90.88 252 TYR A N 1
ATOM 1875 C CA . TYR A 1 252 ? -18.111 -1.290 -0.253 1.00 90.88 252 TYR A CA 1
ATOM 1876 C C . TYR A 1 252 ? -17.841 -2.794 -0.123 1.00 90.88 252 TYR A C 1
ATOM 1878 O O . TYR A 1 252 ? -16.915 -3.236 0.556 1.00 90.88 252 TYR A O 1
ATOM 1886 N N . SER A 1 253 ? -18.610 -3.591 -0.870 1.00 88.88 253 SER A N 1
ATOM 1887 C CA . SER A 1 253 ? -18.312 -5.014 -1.069 1.00 88.88 253 SER A CA 1
ATOM 1888 C C . SER A 1 253 ? -16.936 -5.206 -1.730 1.00 88.88 253 SER A C 1
ATOM 1890 O O . SER A 1 253 ? -16.461 -4.291 -2.408 1.00 88.88 253 SER A O 1
ATOM 1892 N N . PRO A 1 254 ? -16.314 -6.401 -1.662 1.00 88.50 254 PRO A N 1
ATOM 1893 C CA . PRO A 1 254 ? -15.047 -6.671 -2.353 1.00 88.50 254 PRO A CA 1
ATOM 1894 C C . PRO A 1 254 ? -15.076 -6.303 -3.846 1.00 88.50 254 PRO A C 1
ATOM 1896 O O . PRO A 1 254 ? -14.137 -5.711 -4.382 1.00 88.50 254 PRO A O 1
ATOM 1899 N N . ARG A 1 255 ? -16.206 -6.573 -4.513 1.00 89.31 255 ARG A N 1
ATOM 1900 C CA . ARG A 1 255 ? -16.444 -6.171 -5.905 1.00 89.31 255 ARG A CA 1
ATOM 1901 C C . ARG A 1 255 ? -16.461 -4.648 -6.066 1.00 89.31 255 ARG A C 1
ATOM 1903 O O . ARG A 1 255 ? -15.894 -4.130 -7.025 1.00 89.31 255 ARG A O 1
ATOM 1910 N N . GLY A 1 256 ? -17.110 -3.944 -5.141 1.00 92.75 256 GLY A N 1
ATOM 1911 C CA . GLY A 1 256 ? -17.172 -2.486 -5.110 1.00 92.75 256 GLY A CA 1
ATOM 1912 C C . GLY A 1 256 ? -15.807 -1.841 -4.866 1.00 92.75 256 GLY A C 1
ATOM 1913 O O . GLY A 1 256 ? -15.438 -0.936 -5.609 1.00 92.75 256 GLY A O 1
ATOM 1914 N N . ILE A 1 257 ? -15.024 -2.355 -3.910 1.00 93.19 257 ILE A N 1
ATOM 1915 C CA . ILE A 1 257 ? -13.652 -1.896 -3.629 1.00 93.19 257 ILE A CA 1
ATOM 1916 C C . ILE A 1 257 ? -12.808 -1.970 -4.898 1.00 93.19 257 ILE A C 1
ATOM 1918 O O . ILE A 1 257 ? -12.210 -0.980 -5.320 1.00 93.19 257 ILE A O 1
ATOM 1922 N N . ARG A 1 258 ? -12.837 -3.124 -5.569 1.00 93.00 258 ARG A N 1
ATOM 1923 C CA . ARG A 1 258 ? -12.135 -3.316 -6.835 1.00 93.00 258 ARG A CA 1
ATOM 1924 C C . ARG A 1 258 ? -12.587 -2.334 -7.913 1.00 93.00 258 ARG A C 1
ATOM 1926 O O . ARG A 1 258 ? -11.751 -1.755 -8.600 1.00 93.00 258 ARG A O 1
ATOM 1933 N N . HIS A 1 259 ? -13.896 -2.155 -8.071 1.00 94.50 259 HIS A N 1
ATOM 1934 C CA . HIS A 1 259 ? -14.444 -1.244 -9.070 1.00 94.50 259 HIS A CA 1
ATOM 1935 C C . HIS A 1 259 ? -13.962 0.194 -8.843 1.00 94.50 259 HIS A C 1
ATOM 1937 O O . HIS A 1 259 ? -13.449 0.807 -9.774 1.00 94.50 259 HIS A O 1
ATOM 1943 N N . ARG A 1 260 ? -14.004 0.690 -7.598 1.00 95.25 260 ARG A N 1
ATOM 1944 C CA . ARG A 1 260 ? -13.488 2.023 -7.247 1.00 95.25 260 ARG A CA 1
ATOM 1945 C C . ARG A 1 260 ? -11.996 2.174 -7.538 1.00 95.25 260 ARG A C 1
ATOM 1947 O O . ARG A 1 260 ? -11.574 3.210 -8.042 1.00 95.25 260 ARG A O 1
ATOM 1954 N N . MET A 1 261 ? -11.199 1.135 -7.285 1.00 94.81 261 MET A N 1
ATOM 1955 C CA . MET A 1 261 ? -9.781 1.143 -7.657 1.00 94.81 261 MET A CA 1
ATOM 1956 C C . MET A 1 261 ? -9.569 1.201 -9.172 1.00 94.81 261 MET A C 1
ATOM 1958 O O . MET A 1 261 ? -8.707 1.948 -9.626 1.00 94.81 261 MET A O 1
ATOM 1962 N N . ILE A 1 262 ? -10.352 0.454 -9.958 1.00 95.31 262 ILE A N 1
ATOM 1963 C CA . ILE A 1 262 ? -10.296 0.482 -11.429 1.00 95.31 262 ILE A CA 1
ATOM 1964 C C . ILE A 1 262 ? -10.646 1.876 -11.960 1.00 95.31 262 ILE A C 1
ATOM 1966 O O . ILE A 1 262 ? -9.958 2.372 -12.851 1.00 95.31 262 ILE A O 1
ATOM 1970 N N . GLU A 1 263 ? -11.694 2.507 -11.425 1.00 96.44 263 GLU A N 1
ATOM 1971 C CA . GLU A 1 263 ? -12.113 3.859 -11.813 1.00 96.44 263 GLU A CA 1
ATOM 1972 C C . GLU A 1 263 ? -11.0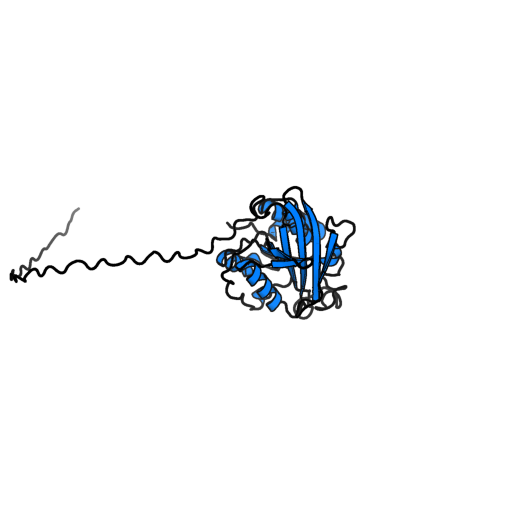05 4.888 -11.561 1.00 96.44 263 GLU A C 1
ATOM 1974 O O . GLU A 1 263 ? -10.650 5.653 -12.462 1.00 96.44 263 GLU A O 1
ATOM 1979 N N . GLU A 1 264 ? -10.411 4.875 -10.365 1.00 95.94 264 GLU A N 1
ATOM 1980 C CA . GLU A 1 264 ? -9.318 5.786 -10.018 1.00 95.94 264 GLU A CA 1
ATOM 1981 C C . GLU A 1 264 ? -8.054 5.497 -10.831 1.00 95.94 264 GLU A C 1
ATOM 1983 O O . GLU A 1 264 ? -7.440 6.420 -11.369 1.00 95.94 264 GLU A O 1
ATOM 1988 N N . TYR A 1 265 ? -7.696 4.225 -11.017 1.00 96.44 265 TYR A N 1
ATOM 1989 C CA . TYR A 1 265 ? -6.568 3.847 -11.864 1.00 96.44 265 TYR A CA 1
ATOM 1990 C C . TYR A 1 265 ? -6.757 4.339 -13.304 1.00 96.44 265 TYR A C 1
ATOM 1992 O O . TYR A 1 265 ? -5.859 4.966 -13.862 1.00 96.44 265 TYR A O 1
ATOM 2000 N N . ALA A 1 266 ? -7.937 4.121 -13.893 1.00 96.88 266 ALA A N 1
ATOM 2001 C CA . ALA A 1 266 ? -8.270 4.585 -15.237 1.00 96.88 266 ALA A CA 1
ATOM 2002 C C . ALA A 1 266 ? -8.130 6.110 -15.370 1.00 96.88 266 ALA A C 1
ATOM 2004 O O . ALA A 1 266 ? -7.564 6.597 -16.352 1.00 96.88 266 ALA A O 1
ATOM 2005 N N . ARG A 1 267 ? -8.587 6.857 -14.355 1.00 96.94 267 ARG A N 1
ATOM 2006 C CA . ARG A 1 267 ? -8.499 8.320 -14.301 1.00 96.94 267 ARG A CA 1
ATOM 2007 C C . ARG A 1 267 ? -7.053 8.814 -14.300 1.00 96.94 267 ARG A C 1
ATOM 2009 O O . ARG A 1 267 ? -6.713 9.671 -15.114 1.00 96.94 267 ARG A O 1
ATOM 2016 N N . TYR A 1 268 ? -6.201 8.283 -13.422 1.00 95.75 268 TYR A N 1
ATOM 2017 C CA . TYR A 1 268 ? -4.801 8.719 -13.322 1.00 95.75 268 TYR A CA 1
ATOM 2018 C C . TYR A 1 268 ? -3.949 8.251 -14.502 1.00 95.75 268 TYR A C 1
ATOM 2020 O O . TYR A 1 268 ? -3.154 9.029 -15.026 1.00 95.75 268 TYR A O 1
ATOM 2028 N N . GLN A 1 269 ? -4.164 7.021 -14.971 1.00 95.00 269 GLN A N 1
ATOM 2029 C CA . GLN A 1 269 ? -3.444 6.457 -16.116 1.00 95.00 269 GLN A CA 1
ATOM 2030 C C . GLN A 1 269 ? -3.992 6.920 -17.470 1.00 95.00 269 GLN A C 1
ATOM 2032 O O . GLN A 1 269 ? -3.467 6.527 -18.508 1.00 95.00 269 GLN A O 1
ATOM 2037 N N . ARG A 1 270 ? -5.041 7.757 -17.474 1.00 96.12 270 ARG A N 1
ATOM 2038 C CA . ARG A 1 270 ? -5.685 8.298 -18.682 1.00 96.12 270 ARG A CA 1
ATOM 2039 C C . ARG A 1 270 ? -6.058 7.199 -19.681 1.00 96.12 270 ARG A C 1
ATOM 2041 O O . ARG A 1 270 ? -5.829 7.321 -20.882 1.00 96.12 270 ARG A O 1
ATOM 2048 N N . THR A 1 271 ? -6.636 6.119 -19.167 1.00 95.44 271 THR A N 1
ATOM 2049 C CA . THR A 1 271 ? -7.074 4.963 -19.955 1.00 95.44 271 THR A CA 1
ATOM 2050 C C . THR A 1 271 ? -8.561 4.691 -19.745 1.00 95.44 271 THR A C 1
ATOM 2052 O O . THR A 1 271 ? -9.194 5.242 -18.846 1.00 95.44 271 THR A O 1
ATOM 2055 N N . SER A 1 272 ? -9.154 3.842 -20.584 1.00 96.31 272 SER A N 1
ATOM 2056 C CA . SER A 1 272 ? -10.550 3.437 -20.398 1.00 96.31 272 SER A CA 1
ATOM 2057 C C . SER A 1 272 ? -10.704 2.536 -19.169 1.00 96.31 272 SER A C 1
ATOM 2059 O O . SER A 1 272 ? -9.825 1.723 -18.877 1.00 96.31 272 SER A O 1
ATOM 2061 N N . GLN A 1 273 ? -11.861 2.590 -18.501 1.00 94.81 273 GLN A N 1
ATOM 2062 C CA . GLN A 1 273 ? -12.164 1.657 -17.408 1.00 94.81 273 GLN A CA 1
ATOM 2063 C C . GLN A 1 273 ? -12.085 0.192 -17.854 1.00 94.81 273 GLN A C 1
ATOM 2065 O O . GLN A 1 273 ? -11.668 -0.656 -17.077 1.00 94.81 273 GLN A O 1
ATOM 2070 N N . ARG A 1 274 ? -12.432 -0.116 -19.114 1.00 93.50 274 ARG A N 1
ATOM 2071 C CA . ARG A 1 274 ? -12.300 -1.472 -19.673 1.00 93.50 274 ARG A CA 1
ATOM 2072 C C . ARG A 1 274 ? -10.840 -1.924 -19.711 1.00 93.50 274 ARG A C 1
ATOM 2074 O O . ARG A 1 274 ? -10.542 -3.043 -19.312 1.00 93.50 274 ARG A O 1
ATOM 2081 N N . ALA A 1 275 ? -9.942 -1.062 -20.185 1.00 92.56 275 ALA A N 1
ATOM 2082 C CA . ALA A 1 275 ? -8.515 -1.364 -20.235 1.00 92.56 275 ALA A CA 1
ATOM 2083 C C . ALA A 1 275 ? -7.920 -1.483 -18.825 1.00 92.56 275 ALA A C 1
ATOM 2085 O O . ALA A 1 275 ? -7.187 -2.427 -18.555 1.00 92.56 275 ALA A O 1
ATOM 2086 N N . ALA A 1 276 ? -8.299 -0.591 -17.904 1.00 93.69 276 ALA A N 1
ATOM 2087 C CA . ALA A 1 276 ? -7.920 -0.703 -16.498 1.00 93.69 276 ALA A CA 1
ATOM 2088 C C . ALA A 1 276 ? -8.444 -2.005 -15.869 1.00 93.69 276 ALA A C 1
ATOM 2090 O O . ALA A 1 276 ? -7.693 -2.712 -15.208 1.00 93.69 276 ALA A O 1
ATOM 2091 N N . ALA A 1 277 ? -9.698 -2.384 -16.127 1.00 92.50 277 ALA A N 1
ATOM 2092 C CA . ALA A 1 277 ? -10.276 -3.632 -15.635 1.00 92.50 277 ALA A CA 1
ATOM 2093 C C . ALA A 1 277 ? -9.539 -4.877 -16.152 1.00 92.50 277 ALA A C 1
ATOM 2095 O O . ALA A 1 277 ? -9.483 -5.873 -15.449 1.00 92.50 277 ALA A O 1
ATOM 2096 N N . ALA A 1 278 ? -8.915 -4.837 -17.332 1.00 91.81 278 ALA A N 1
ATOM 2097 C CA . ALA A 1 278 ? -8.083 -5.947 -17.803 1.00 91.81 278 ALA A CA 1
ATOM 2098 C C . ALA A 1 278 ? -6.801 -6.139 -16.960 1.00 91.81 278 ALA A C 1
ATOM 2100 O O . ALA A 1 278 ? -6.267 -7.247 -16.890 1.00 91.81 278 ALA A O 1
ATOM 2101 N N . THR A 1 279 ? -6.316 -5.085 -16.292 1.00 91.50 279 THR A N 1
ATOM 2102 C CA . THR A 1 279 ? -5.179 -5.149 -15.358 1.00 91.50 279 THR A CA 1
ATOM 2103 C C . THR A 1 279 ? -5.559 -5.809 -14.038 1.00 91.50 279 THR A C 1
ATOM 2105 O O . THR A 1 279 ? -4.737 -6.505 -13.442 1.00 91.50 279 THR A O 1
ATOM 2108 N N . PHE A 1 280 ? -6.799 -5.623 -13.589 1.00 89.69 280 PHE A N 1
ATOM 2109 C CA . PHE A 1 280 ? -7.299 -6.154 -12.330 1.00 89.69 280 PHE A CA 1
ATOM 2110 C C . PHE A 1 280 ? -8.296 -7.292 -12.639 1.00 89.69 280 PHE A C 1
ATOM 2112 O O . PHE A 1 280 ? -9.442 -6.958 -12.906 1.00 89.69 280 PHE A O 1
ATOM 2119 N N . PRO A 1 281 ? -7.940 -8.602 -12.496 1.00 82.81 281 PRO A N 1
ATOM 2120 C CA . PRO A 1 281 ? -8.805 -9.798 -12.736 1.00 82.81 281 PRO A CA 1
ATOM 2121 C C . PRO A 1 281 ? -10.139 -9.834 -11.938 1.00 82.81 281 PRO A C 1
ATOM 2123 O O . PRO A 1 281 ? -10.623 -8.799 -11.543 1.00 82.81 281 PRO A O 1
ATOM 2126 N N . TRP A 1 282 ? -10.816 -10.945 -11.662 1.00 76.69 282 TRP A N 1
ATOM 2127 C CA . TRP A 1 282 ? -11.880 -10.945 -10.630 1.00 76.69 282 TRP A CA 1
ATOM 2128 C C . TRP A 1 282 ? -11.385 -11.708 -9.402 1.00 76.69 282 TRP A C 1
ATOM 2130 O O . TRP A 1 282 ? -10.581 -12.621 -9.581 1.00 76.69 282 TRP A O 1
ATOM 2140 N N . PRO A 1 283 ? -11.794 -11.343 -8.168 1.00 64.62 283 PRO A N 1
ATOM 2141 C CA . PRO A 1 283 ? -11.479 -12.165 -7.008 1.00 64.62 283 PRO A CA 1
ATOM 2142 C C . PRO A 1 283 ? -12.064 -13.555 -7.245 1.00 64.62 283 PRO A C 1
ATOM 2144 O O . PRO A 1 283 ? -13.259 -13.682 -7.526 1.00 64.62 283 PRO A O 1
ATOM 2147 N N . HIS A 1 284 ? -11.217 -14.575 -7.181 1.00 60.56 284 HIS A N 1
ATOM 2148 C CA . HIS A 1 284 ? -11.692 -15.948 -7.162 1.00 60.56 284 HIS A CA 1
ATOM 2149 C C . HIS A 1 284 ? -12.183 -16.264 -5.744 1.00 60.56 284 HIS A C 1
ATOM 2151 O O . HIS A 1 284 ? -11.497 -15.869 -4.794 1.00 60.56 284 HIS A O 1
ATOM 2157 N N . PRO A 1 285 ? -13.368 -16.885 -5.601 1.00 52.38 285 PRO A N 1
ATOM 2158 C CA . PRO A 1 285 ? -13.834 -17.379 -4.311 1.00 52.38 285 PRO A CA 1
ATOM 2159 C C . PRO A 1 285 ? -12.887 -18.439 -3.739 1.00 52.38 285 PRO A C 1
ATOM 2161 O O . PRO A 1 285 ? -12.180 -19.104 -4.535 1.00 52.38 285 PRO A O 1
#

Foldseek 3Di:
DDDDDDDDDDDDDDDDDDDDDDDDDDDDPPPPDPDPPPPPPLAFADFLALADQADVPAAAEEEEEEQFAAPVVDDQPDPQCHQLQNQCRHQQHNPPQHQPNQCPDPPHQWDWDDWDPADDQFHTWTKIWHQFPSHRIYIYIYTRGRNVCVLVSQQVQQQCQLAWAFDQDPNDTHTHQEYEYFDEDCVVVVRDHDPRNNHNGHEYEYHYACCCVRPVVVSVVSSYFHLWDFRGHADRTNQLVSLLRVCSRHSHGSVSSHLSSLVSRCVVVVHDSVVSVNGIDHRDD

Secondary structure (DSSP, 8-state):
------------------------------------------PPPPP--TTSS--TTS-EEEEEEEE---TTTS--SSTGGG-TT-TTT-TTTTSTT-HHHHHTSTT-S-EEEEEEPPBTTEEEEEEEEEEETTTEEEEEEEEEE-GGGHHHHHHHHHHHHHH--EEEETTEEEE-SEEEEES--GGGGT--PPPP-SS----EEEESTTHHHHTHHHHHHTT--EEE--SS-----HHHHHHHHHHHHTT--HHHHHHHHHHHHHHHTT--HHHHHHHS-----

Mean predicted aligned error: 10.36 Å

Solvent-accessible surface area (backbone atoms only — not comparable to full-atom values): 15629 Å² total; per-residue (Å²): 134,86,79,90,85,82,88,81,90,82,89,80,88,82,81,92,79,91,78,92,74,84,88,76,89,73,78,82,74,81,74,76,72,80,70,78,75,78,73,79,69,73,67,56,24,64,65,68,52,75,77,80,71,57,55,91,97,38,64,39,26,38,38,33,43,33,31,30,32,24,53,91,82,43,91,45,89,46,72,50,16,12,32,30,79,39,67,62,41,7,43,35,31,32,19,94,52,1,34,57,42,48,49,70,31,91,88,34,83,42,44,80,78,46,74,50,80,55,56,92,62,32,68,36,36,38,32,31,34,33,80,21,94,77,44,56,32,33,32,40,38,41,33,38,26,31,21,88,46,40,68,60,50,48,42,51,43,49,37,32,24,11,24,30,55,66,46,79,55,97,91,38,81,42,58,46,60,30,37,32,39,30,29,82,51,50,58,83,76,71,52,75,80,68,79,62,59,80,42,59,22,22,22,25,33,34,41,22,47,29,24,39,77,70,44,39,62,59,38,48,74,37,18,12,31,59,50,39,41,17,58,40,76,67,85,48,34,19,60,44,55,51,28,38,53,48,28,53,45,70,47,39,47,48,70,48,22,42,49,46,23,26,50,47,46,10,62,77,70,74,47,52,52,70,62,34,40,66,26,36,68,76,71,77,131

Sequence (285 aa):
MNDVIRSTCLSKRWPFHVFAAALAFVAPAALAQPTPIETSSSAAAQPWSASSQATVGQPVLIHVIVALCSNEYTYCGSKAKGDPTDLDGNLYWGATFGARRLFDSSYSPWTRISANPASGQVLEHLIYQRPSEAFGTVMVSLEAWNGTHTDEAIDRFFSIASGGGQVTVQGRNVPIHAVGYVGLNRLLDGHNLPTASGGQAIPSFVIARASERTFGPALRQAGSFPLVTVHGTVAPEGYTILAAARAMADNYSPRGIRHRMIEEYARYQRTSQRAAAATFPWPHP